Protein AF-A0A3D0ZF65-F1 (afdb_monomer_lite)

Structure (mmCIF, N/CA/C/O backbone):
data_AF-A0A3D0ZF65-F1
#
_entry.id   AF-A0A3D0ZF65-F1
#
loop_
_atom_site.group_PDB
_atom_site.id
_atom_site.type_symbol
_atom_site.label_atom_id
_atom_site.label_alt_id
_atom_site.label_comp_id
_atom_site.label_asym_id
_atom_site.label_entity_id
_atom_site.label_seq_id
_atom_site.pdbx_PDB_ins_code
_atom_site.Cartn_x
_atom_site.Cartn_y
_atom_site.Cartn_z
_atom_site.occupancy
_atom_site.B_iso_or_equiv
_atom_site.auth_seq_id
_atom_site.auth_comp_id
_atom_site.auth_asym_id
_atom_site.auth_atom_id
_atom_site.pdbx_PDB_model_num
ATOM 1 N N . MET A 1 1 ? 2.222 30.506 32.059 1.00 51.97 1 MET A N 1
ATOM 2 C CA . MET A 1 1 ? 1.288 29.934 31.064 1.00 51.97 1 MET A CA 1
ATOM 3 C C . MET A 1 1 ? 0.910 31.069 30.144 1.00 51.97 1 MET A C 1
ATOM 5 O O . MET A 1 1 ? 0.208 31.976 30.578 1.00 51.97 1 MET A O 1
ATOM 9 N N . ASP A 1 2 ? 1.464 31.064 28.936 1.00 55.41 2 ASP A N 1
ATOM 10 C CA . ASP A 1 2 ? 1.404 32.209 28.034 1.00 55.41 2 ASP A CA 1
ATOM 11 C C . ASP A 1 2 ? 0.049 32.269 27.327 1.00 55.41 2 ASP A C 1
ATOM 13 O O . ASP A 1 2 ? -0.356 31.372 26.587 1.00 55.41 2 ASP A O 1
ATOM 17 N N . THR A 1 3 ? -0.663 33.369 27.548 1.00 53.88 3 THR A N 1
ATOM 18 C CA . THR A 1 3 ? -1.956 33.694 26.926 1.00 53.88 3 THR A CA 1
ATOM 19 C C . THR A 1 3 ? -1.875 33.767 25.391 1.00 53.88 3 THR A C 1
ATOM 21 O O . THR A 1 3 ? -2.888 33.632 24.699 1.00 53.88 3 THR A O 1
ATOM 24 N N . GLY A 1 4 ? -0.664 33.891 24.838 1.00 56.81 4 GLY A N 1
ATOM 25 C CA . GLY A 1 4 ? -0.374 33.795 23.406 1.00 56.81 4 GLY A CA 1
ATOM 26 C C . GLY A 1 4 ? -0.599 32.398 22.814 1.00 56.81 4 GLY A C 1
ATOM 27 O O . GLY A 1 4 ? -1.130 32.285 21.715 1.00 56.81 4 GLY A O 1
ATOM 28 N N . GLU A 1 5 ? -0.296 31.320 23.544 1.00 54.38 5 GLU A N 1
ATOM 29 C CA . GLU A 1 5 ? -0.502 29.948 23.041 1.00 54.38 5 GLU A CA 1
ATOM 30 C C . GLU A 1 5 ? -1.975 29.516 23.127 1.00 54.38 5 GLU A C 1
ATOM 32 O O . GLU A 1 5 ? -2.500 28.810 22.259 1.00 54.38 5 GLU A O 1
ATOM 37 N N . LEU A 1 6 ? -2.687 30.014 24.142 1.00 50.75 6 LEU A N 1
ATOM 38 C CA . LEU A 1 6 ? -4.137 29.856 24.282 1.00 50.75 6 LEU A CA 1
ATOM 39 C C . LEU A 1 6 ? -4.900 30.643 23.208 1.00 50.75 6 LEU A C 1
ATOM 41 O O . LEU A 1 6 ? -5.843 30.125 22.618 1.00 50.75 6 LEU A O 1
ATOM 45 N N . SER A 1 7 ? -4.462 31.856 22.870 1.00 54.03 7 SER A N 1
ATOM 46 C CA . SER A 1 7 ? -5.063 32.617 21.766 1.00 54.03 7 SER A CA 1
ATOM 47 C C . SER A 1 7 ? -4.662 32.084 20.384 1.00 54.03 7 SER A C 1
ATOM 49 O O . SER A 1 7 ? -5.476 32.136 19.465 1.00 54.03 7 SER A O 1
ATOM 51 N N . ALA A 1 8 ? -3.479 31.484 20.217 1.00 54.62 8 ALA A N 1
ATOM 52 C CA . ALA A 1 8 ? -3.099 30.784 18.986 1.00 54.62 8 ALA A CA 1
ATOM 53 C C . ALA A 1 8 ? -3.904 29.488 18.782 1.00 54.62 8 ALA A C 1
ATOM 55 O O . ALA A 1 8 ? -4.352 29.206 17.672 1.00 54.62 8 ALA A O 1
ATOM 56 N N . SER A 1 9 ? -4.162 28.724 19.848 1.00 53.44 9 SER A N 1
ATOM 57 C CA . SER A 1 9 ? -4.997 27.516 19.773 1.00 53.44 9 SER A CA 1
ATOM 58 C C . SER A 1 9 ? -6.481 27.841 19.559 1.00 53.44 9 SER A C 1
ATOM 60 O O . SER A 1 9 ? -7.128 27.166 18.755 1.00 53.44 9 SER A O 1
ATOM 62 N N . LEU A 1 10 ? -6.994 28.921 20.164 1.00 52.19 10 LEU A N 1
ATOM 63 C CA . LEU A 1 10 ? -8.371 29.404 19.974 1.00 52.19 10 LEU A CA 1
ATOM 64 C C . LEU A 1 10 ? -8.583 30.169 18.651 1.00 52.19 10 LEU A C 1
ATOM 66 O O . LEU A 1 10 ? -9.647 30.045 18.046 1.00 52.19 10 LEU A O 1
ATOM 70 N N . SER A 1 11 ? -7.586 30.916 18.160 1.00 46.09 11 SER A N 1
ATOM 71 C CA . SER A 1 11 ? -7.639 31.589 16.847 1.00 46.09 11 SER A CA 1
ATOM 72 C C . SER A 1 11 ? -7.273 30.668 15.684 1.00 46.09 11 SER A C 1
ATOM 74 O O . SER A 1 11 ? -7.620 30.966 14.539 1.00 46.09 11 SER A O 1
ATOM 76 N N . SER A 1 12 ? -6.732 29.472 15.960 1.00 47.53 12 SER A N 1
ATOM 77 C CA . SER A 1 12 ? -6.731 28.343 15.021 1.00 47.53 12 SER A CA 1
ATOM 78 C C . SER A 1 12 ? -8.137 27.745 14.822 1.00 47.53 12 SER A C 1
ATOM 80 O O . SER A 1 12 ? -8.320 26.549 14.589 1.00 47.53 12 SER A O 1
ATOM 82 N N . GLY A 1 13 ? -9.157 28.605 14.741 1.00 43.41 13 GLY A N 1
ATOM 83 C CA . GLY A 1 13 ? -10.341 28.403 13.904 1.00 43.41 13 GLY A CA 1
ATOM 84 C C . GLY A 1 13 ? -9.956 28.302 12.422 1.00 43.41 13 GLY A C 1
ATOM 85 O O . GLY A 1 13 ? -10.559 28.934 11.558 1.00 43.41 13 GLY A O 1
ATOM 86 N N . GLY A 1 14 ? -8.908 27.526 12.129 1.00 45.12 14 GLY A N 1
ATOM 87 C CA . GLY A 1 14 ? -8.365 27.262 10.822 1.00 45.12 14 GLY A CA 1
ATOM 88 C C . GLY A 1 14 ? -9.496 26.769 9.955 1.00 45.12 14 GLY A C 1
ATOM 89 O O . GLY A 1 14 ? -10.190 25.825 10.334 1.00 45.12 14 GLY A O 1
ATOM 90 N N . LYS A 1 15 ? -9.690 27.476 8.836 1.00 49.69 15 LYS A N 1
ATOM 91 C CA . LYS A 1 15 ? -10.600 27.178 7.726 1.00 49.69 15 LYS A CA 1
ATOM 92 C C . LYS A 1 15 ? -11.009 25.705 7.758 1.00 49.69 15 LYS A C 1
ATOM 94 O O . LYS A 1 15 ? -10.306 24.853 7.215 1.00 49.69 15 LYS A O 1
ATOM 99 N N . ARG A 1 16 ? -12.115 25.396 8.450 1.00 51.78 16 ARG A N 1
ATOM 100 C CA . ARG A 1 16 ? -12.629 24.028 8.543 1.00 51.78 16 ARG A CA 1
ATOM 101 C C . ARG A 1 16 ? -13.031 23.656 7.130 1.00 51.78 16 ARG A C 1
ATOM 103 O O . ARG A 1 16 ? -14.071 24.102 6.650 1.00 51.78 16 ARG A O 1
ATOM 110 N N . SER A 1 17 ? -12.161 22.911 6.455 1.00 53.44 17 SER A N 1
ATOM 111 C CA . SER A 1 17 ? -12.409 22.386 5.122 1.00 53.44 17 SER A CA 1
ATOM 112 C C . SER A 1 17 ? -13.793 21.736 5.128 1.00 53.44 17 SER A C 1
ATOM 114 O O . SER A 1 17 ? -14.031 20.758 5.841 1.00 53.44 17 SER A O 1
ATOM 116 N N . ARG A 1 18 ? -14.737 22.326 4.382 1.00 62.44 18 ARG A N 1
ATOM 117 C CA . ARG A 1 18 ? -16.123 21.846 4.260 1.00 62.44 18 ARG A CA 1
ATOM 118 C C . ARG A 1 18 ? -16.226 20.671 3.285 1.00 62.44 18 ARG A C 1
ATOM 120 O O . ARG A 1 18 ? -17.295 20.427 2.737 1.00 62.44 18 ARG A O 1
ATOM 127 N N . VAL A 1 19 ? -15.131 19.944 3.063 1.00 67.81 19 VAL A N 1
ATOM 128 C CA . VAL A 1 19 ? -15.147 18.757 2.216 1.00 67.81 19 VAL A CA 1
ATOM 129 C C . VAL A 1 19 ? -16.023 17.705 2.893 1.00 67.81 19 VAL A C 1
ATOM 131 O O . VAL A 1 19 ? -15.756 17.243 4.012 1.00 67.81 19 VAL A O 1
ATOM 134 N N . ARG A 1 20 ? -17.126 17.395 2.214 1.00 71.06 20 ARG A N 1
ATOM 135 C CA . ARG A 1 20 ? -18.039 16.298 2.516 1.00 71.06 20 ARG A CA 1
ATOM 136 C C . ARG A 1 20 ? -17.899 15.307 1.377 1.00 71.06 20 ARG A C 1
ATOM 138 O O . ARG A 1 20 ? -18.031 15.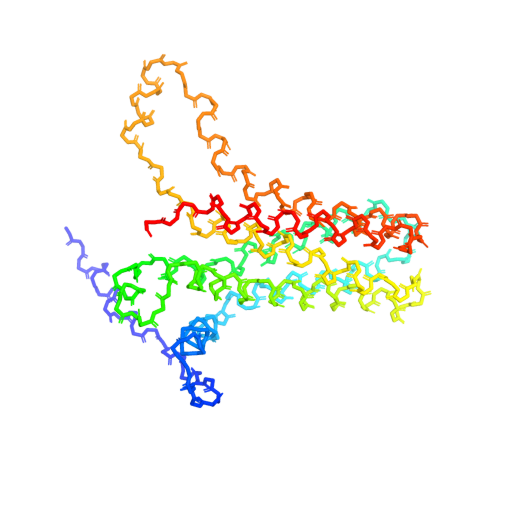690 0.219 1.00 71.06 20 ARG A O 1
ATOM 145 N N . LEU A 1 21 ? -17.597 14.061 1.715 1.00 74.31 21 LEU A N 1
ATOM 146 C CA . LEU A 1 21 ? -17.659 12.995 0.731 1.00 74.31 21 LEU A CA 1
ATOM 147 C C . LEU A 1 21 ? -19.134 12.711 0.406 1.00 74.31 21 LEU A C 1
ATOM 149 O O . LEU A 1 21 ? -19.974 12.787 1.310 1.00 74.31 21 LEU A O 1
ATOM 153 N N . PRO A 1 22 ? -19.467 12.467 -0.870 1.00 76.38 22 PRO A N 1
ATOM 154 C CA . PRO A 1 22 ? -20.814 12.091 -1.264 1.00 76.38 22 PRO A CA 1
ATOM 155 C C . PRO A 1 22 ? -21.127 10.659 -0.810 1.00 76.38 22 PRO A C 1
ATOM 157 O O . PRO A 1 22 ? -20.286 9.768 -0.912 1.00 76.38 22 PRO A O 1
ATOM 160 N N . GLY A 1 23 ? -22.366 10.438 -0.366 1.00 74.62 23 GLY A N 1
ATOM 161 C CA . GLY A 1 23 ? -22.887 9.120 0.003 1.00 74.62 23 GLY A CA 1
ATOM 162 C C . GLY A 1 23 ? -23.310 9.014 1.468 1.00 74.62 23 GLY A C 1
ATOM 163 O O . GLY A 1 23 ? -22.717 9.615 2.361 1.00 74.62 23 GLY A O 1
ATOM 164 N N . THR A 1 24 ? -24.365 8.236 1.716 1.00 77.31 24 THR A N 1
ATOM 165 C CA . THR A 1 24 ? -24.784 7.842 3.063 1.00 77.31 24 THR A CA 1
ATOM 166 C C . THR A 1 24 ? -24.379 6.386 3.300 1.00 77.31 24 THR A C 1
ATOM 168 O O . THR A 1 24 ? -24.832 5.491 2.580 1.00 77.31 24 THR A O 1
ATOM 171 N N . PRO A 1 25 ? -23.494 6.110 4.271 1.00 81.69 25 PRO A N 1
ATOM 172 C CA . PRO A 1 25 ? -23.084 4.745 4.556 1.00 81.69 25 PRO A CA 1
ATOM 173 C C . PRO A 1 25 ? -24.277 3.936 5.078 1.00 81.69 25 PRO A C 1
ATOM 175 O O . PRO A 1 25 ? -24.981 4.367 5.986 1.00 81.69 25 PRO A O 1
ATOM 178 N N . ARG A 1 26 ? -24.499 2.750 4.498 1.00 84.06 26 ARG A N 1
ATOM 179 C CA . ARG A 1 26 ? -25.588 1.830 4.883 1.00 84.06 26 ARG A CA 1
ATOM 180 C C . ARG A 1 26 ? -25.170 0.786 5.919 1.00 84.06 26 ARG A C 1
ATOM 182 O O . ARG A 1 26 ? -26.017 0.109 6.485 1.00 84.06 26 ARG A O 1
ATOM 189 N N . THR A 1 27 ? -23.868 0.642 6.156 1.00 87.12 27 THR A N 1
ATOM 190 C CA . THR A 1 27 ? -23.288 -0.327 7.092 1.00 87.12 27 THR A CA 1
ATOM 191 C C . THR A 1 27 ? -22.353 0.378 8.066 1.00 87.12 27 THR A C 1
ATOM 193 O O . THR A 1 27 ? -21.756 1.403 7.730 1.00 87.12 27 THR A O 1
ATOM 196 N N . ALA A 1 28 ? -22.180 -0.186 9.263 1.00 84.50 28 ALA A N 1
ATOM 197 C CA . ALA A 1 28 ? -21.270 0.365 10.268 1.00 84.50 28 ALA A CA 1
ATOM 198 C C . ALA A 1 28 ? -19.810 0.402 9.762 1.00 84.50 28 ALA A C 1
ATOM 200 O O . ALA A 1 28 ? -19.109 1.392 9.958 1.00 84.50 28 ALA A O 1
ATOM 201 N N . ALA A 1 29 ? -19.378 -0.625 9.017 1.00 84.06 29 ALA A N 1
ATOM 202 C CA . ALA A 1 29 ? -18.063 -0.661 8.371 1.00 84.06 29 ALA A CA 1
ATOM 203 C C . ALA A 1 29 ? -17.910 0.430 7.296 1.00 84.06 29 ALA A C 1
ATOM 205 O O . ALA A 1 29 ? -16.878 1.095 7.225 1.00 84.06 29 ALA A O 1
ATOM 206 N N . GLY A 1 30 ? -18.953 0.657 6.490 1.00 84.31 30 GLY A N 1
ATOM 207 C CA . GLY A 1 30 ? -18.973 1.736 5.505 1.00 84.31 30 GLY A CA 1
ATOM 208 C C . GLY A 1 30 ? -18.944 3.119 6.154 1.00 84.31 30 GLY A C 1
ATOM 209 O O . GLY A 1 30 ? -18.290 4.019 5.636 1.00 84.31 30 GLY A O 1
ATOM 210 N N . ALA A 1 31 ? -19.602 3.290 7.303 1.00 84.69 31 ALA A N 1
ATOM 211 C CA . ALA A 1 31 ? -19.592 4.547 8.048 1.00 84.69 31 ALA A CA 1
ATOM 212 C C . ALA A 1 31 ? -18.208 4.857 8.617 1.00 84.69 31 ALA A C 1
ATOM 214 O O . ALA A 1 31 ? -17.744 5.991 8.503 1.00 84.69 31 ALA A O 1
ATOM 215 N N . LEU A 1 32 ? -17.534 3.837 9.149 1.00 83.88 32 LEU A N 1
ATOM 216 C CA . LEU A 1 32 ? -16.161 3.941 9.622 1.00 83.88 32 LEU A CA 1
ATOM 217 C C . LEU A 1 32 ? -15.213 4.319 8.476 1.00 83.88 32 LEU A C 1
ATOM 219 O O . LEU A 1 32 ? -14.536 5.338 8.566 1.00 83.88 32 LEU A O 1
ATOM 223 N N . PHE A 1 33 ? -15.250 3.589 7.357 1.00 85.44 33 PHE A N 1
ATOM 224 C CA . PHE A 1 33 ? -14.443 3.903 6.172 1.00 85.44 33 PHE A CA 1
ATOM 225 C C . PHE A 1 33 ? -14.704 5.321 5.641 1.00 85.44 33 PHE A C 1
ATOM 227 O O . PHE A 1 33 ? -13.775 6.072 5.342 1.00 85.44 33 PHE A O 1
ATOM 234 N N . HIS A 1 34 ? -15.975 5.718 5.552 1.00 85.62 34 HIS A N 1
ATOM 235 C CA . HIS A 1 34 ? -16.359 7.050 5.098 1.00 85.62 34 HIS A CA 1
ATOM 236 C C . HIS A 1 34 ? -15.847 8.135 6.055 1.00 85.62 34 HIS A C 1
ATOM 238 O O . HIS A 1 34 ? -15.348 9.167 5.607 1.00 85.62 34 HIS A O 1
ATOM 244 N N . ALA A 1 35 ? -15.907 7.902 7.369 1.00 83.06 35 ALA A N 1
ATOM 245 C CA . ALA A 1 35 ? -15.336 8.808 8.357 1.00 83.06 35 ALA A CA 1
ATOM 246 C C . ALA A 1 35 ? -13.821 8.967 8.153 1.00 83.06 35 ALA A C 1
ATOM 248 O O . ALA A 1 35 ? -13.344 10.100 8.049 1.00 83.06 35 ALA A O 1
ATOM 249 N N . GLU A 1 36 ? -13.075 7.874 7.979 1.00 84.00 36 GLU A N 1
ATOM 250 C CA . GLU A 1 36 ? -11.633 7.939 7.709 1.00 84.00 36 GLU A CA 1
ATOM 251 C C . GLU A 1 36 ? -11.311 8.710 6.427 1.00 84.00 36 GLU A C 1
ATOM 253 O O . GLU A 1 36 ? -10.456 9.603 6.417 1.00 84.00 36 GLU A O 1
ATOM 258 N N . ALA A 1 37 ? -12.044 8.415 5.355 1.00 84.50 37 ALA A N 1
ATOM 259 C CA . ALA A 1 37 ? -11.880 9.079 4.075 1.00 84.50 37 ALA A CA 1
ATOM 260 C C . ALA A 1 37 ? -12.191 10.583 4.185 1.00 84.50 37 ALA A C 1
ATOM 262 O O . ALA A 1 37 ? -11.465 11.404 3.621 1.00 84.50 37 ALA A O 1
ATOM 263 N N . THR A 1 38 ? -13.208 10.981 4.964 1.00 84.19 38 THR A N 1
ATOM 264 C CA . THR A 1 38 ? -13.489 12.408 5.202 1.00 84.19 38 THR A CA 1
ATOM 265 C C . THR A 1 38 ? -12.391 13.099 6.008 1.00 84.19 38 THR A C 1
ATOM 267 O O . THR A 1 38 ? -12.076 14.255 5.723 1.00 84.19 38 THR A O 1
ATOM 270 N N . VAL A 1 39 ? -11.779 12.419 6.984 1.00 83.19 39 VAL A N 1
ATOM 271 C CA . VAL A 1 39 ? -10.651 12.968 7.757 1.00 83.19 39 VAL A CA 1
ATOM 272 C C . VAL A 1 39 ? -9.449 13.196 6.844 1.00 83.19 39 VAL A C 1
ATOM 274 O O . VAL A 1 39 ? -8.858 14.276 6.880 1.00 83.19 39 VAL A O 1
ATOM 277 N N . LEU A 1 40 ? -9.130 12.231 5.977 1.00 81.69 40 LEU A N 1
ATOM 278 C CA . LEU A 1 40 ? -8.077 12.372 4.968 1.00 81.69 40 LEU A CA 1
ATOM 279 C C . LEU A 1 40 ? -8.374 13.537 4.006 1.00 81.69 40 LEU A C 1
ATOM 281 O O . LEU A 1 40 ? -7.519 14.399 3.798 1.00 81.69 40 LEU A O 1
ATOM 285 N N . ALA A 1 41 ? -9.600 13.614 3.482 1.00 82.75 41 ALA A N 1
ATOM 286 C CA . ALA A 1 41 ? -10.029 14.654 2.545 1.00 82.75 41 ALA A CA 1
ATOM 287 C C . ALA A 1 41 ? -9.982 16.073 3.145 1.00 82.75 41 ALA A C 1
ATOM 289 O O . ALA A 1 41 ? -9.800 17.063 2.435 1.00 82.75 41 ALA A O 1
ATOM 290 N N . ARG A 1 42 ? -10.098 16.192 4.472 1.00 83.31 42 ARG A N 1
ATOM 291 C CA . ARG A 1 42 ? -9.982 17.465 5.197 1.00 83.31 42 ARG A CA 1
ATOM 292 C C . ARG A 1 42 ? -8.542 17.908 5.454 1.00 83.31 42 ARG A C 1
ATOM 294 O O . ARG A 1 42 ? -8.352 18.999 5.989 1.00 83.31 42 ARG A O 1
ATOM 301 N N . GLN A 1 43 ? -7.539 17.124 5.053 1.00 81.00 43 GLN A N 1
ATOM 302 C CA . GLN A 1 43 ? -6.117 17.442 5.222 1.00 81.00 43 GLN A CA 1
ATOM 303 C C . GLN A 1 43 ? -5.419 17.698 3.874 1.00 81.00 43 GLN A C 1
ATOM 305 O O . GLN A 1 43 ? -4.527 16.939 3.477 1.00 81.00 43 GLN A O 1
ATOM 310 N N . PRO A 1 44 ? -5.759 18.800 3.175 1.00 78.31 44 PRO A N 1
ATOM 311 C CA . PRO A 1 44 ? -5.258 19.075 1.829 1.00 78.31 44 PRO A CA 1
ATOM 312 C C . PRO A 1 44 ? -3.733 19.206 1.786 1.00 78.31 44 PRO A C 1
ATOM 314 O O . PRO A 1 44 ? -3.115 18.749 0.837 1.00 78.31 44 PRO A O 1
ATOM 317 N N . ALA A 1 45 ? -3.097 19.735 2.837 1.00 80.06 45 ALA A N 1
ATOM 318 C CA . ALA A 1 45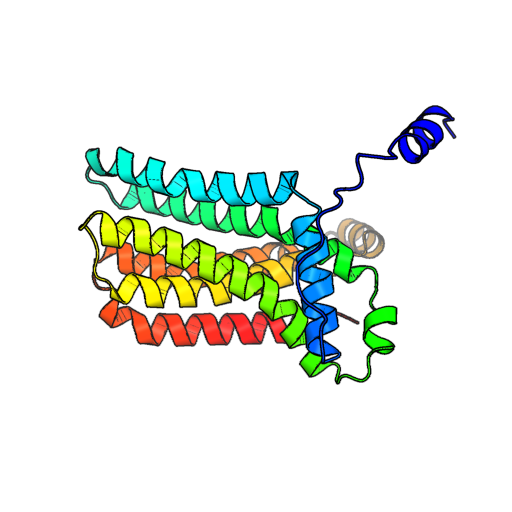 ? -1.638 19.843 2.903 1.00 80.06 45 ALA A CA 1
ATOM 319 C C . ALA A 1 45 ? -0.926 18.476 2.891 1.00 80.06 45 ALA A C 1
ATOM 321 O O . ALA A 1 45 ? 0.192 18.361 2.389 1.00 80.06 45 ALA A O 1
ATOM 322 N N . ARG A 1 46 ? -1.554 17.423 3.433 1.00 79.00 46 ARG A N 1
ATOM 323 C CA . ARG A 1 46 ? -0.982 16.068 3.420 1.00 79.00 46 ARG A CA 1
ATOM 324 C C . ARG A 1 46 ? -1.258 15.346 2.114 1.00 79.00 46 ARG A C 1
ATOM 326 O O . ARG A 1 46 ? -0.353 14.697 1.604 1.00 79.00 46 ARG A O 1
ATOM 333 N N . LEU A 1 47 ? -2.457 15.517 1.557 1.00 80.31 47 LEU A N 1
ATOM 334 C CA . LEU A 1 47 ? -2.774 15.055 0.205 1.00 80.31 47 LEU A CA 1
ATOM 335 C C . LEU A 1 47 ? -1.855 15.707 -0.830 1.00 80.31 47 LEU A C 1
ATOM 337 O O . LEU A 1 47 ? -1.365 15.027 -1.722 1.00 80.31 47 LEU A O 1
ATOM 341 N N . TRP A 1 48 ? -1.534 16.988 -0.648 1.00 84.12 48 TRP A N 1
ATOM 342 C CA . TRP A 1 48 ? -0.548 17.690 -1.460 1.00 84.12 48 TRP A CA 1
ATOM 343 C C . TRP A 1 48 ? 0.839 17.055 -1.350 1.00 84.12 48 TRP A C 1
ATOM 345 O O . TRP A 1 48 ? 1.454 16.777 -2.367 1.00 84.12 48 TRP A O 1
ATOM 355 N N . ARG A 1 49 ? 1.327 16.749 -0.139 1.00 84.44 49 ARG A N 1
ATOM 356 C CA . ARG A 1 49 ? 2.618 16.050 0.049 1.00 84.44 49 ARG A CA 1
ATOM 357 C C . ARG A 1 49 ? 2.626 14.638 -0.545 1.00 84.44 49 ARG A C 1
ATOM 359 O O . ARG A 1 49 ? 3.632 14.229 -1.112 1.00 84.44 49 ARG A O 1
ATOM 366 N N . TRP A 1 50 ? 1.516 13.915 -0.438 1.00 84.38 50 TRP A N 1
ATOM 367 C CA . TRP A 1 50 ? 1.336 12.609 -1.076 1.00 84.38 50 TRP A CA 1
ATOM 368 C C . TRP A 1 50 ? 1.365 12.720 -2.612 1.00 84.38 50 TRP A C 1
ATOM 370 O O . TRP A 1 50 ? 2.060 11.953 -3.276 1.00 84.38 50 TRP A O 1
ATOM 380 N N . GLY A 1 51 ? 0.696 13.733 -3.170 1.00 82.69 51 GLY A N 1
ATOM 381 C CA . GLY A 1 51 ? 0.726 14.050 -4.599 1.00 82.69 51 GLY A CA 1
ATOM 382 C C . GLY A 1 51 ? 2.087 14.561 -5.084 1.00 82.69 51 GLY A C 1
ATOM 383 O O . GLY A 1 51 ? 2.516 14.206 -6.173 1.00 82.69 51 GLY A O 1
ATOM 384 N N . LEU A 1 52 ? 2.820 15.321 -4.267 1.00 84.62 52 LEU A N 1
ATOM 385 C CA . LEU A 1 52 ? 4.193 15.745 -4.566 1.00 84.62 52 LEU A CA 1
ATOM 386 C C . LEU A 1 52 ? 5.127 14.546 -4.734 1.00 84.62 52 LEU A C 1
ATOM 388 O O . LEU A 1 52 ? 5.958 14.542 -5.635 1.00 84.62 52 LEU A O 1
ATOM 392 N N . GLY A 1 53 ? 4.972 13.513 -3.903 1.00 79.88 53 GLY A N 1
ATOM 393 C CA . GLY A 1 53 ? 5.707 12.270 -4.106 1.00 79.88 53 GLY A CA 1
ATOM 394 C C . GLY A 1 53 ? 5.338 11.598 -5.431 1.00 79.88 53 GLY A C 1
ATOM 395 O O . GLY A 1 53 ? 6.219 11.088 -6.113 1.00 79.88 53 GLY A O 1
ATOM 396 N N . PHE A 1 54 ? 4.070 11.662 -5.851 1.00 83.00 54 PHE A N 1
ATOM 397 C CA . PHE A 1 54 ? 3.657 11.184 -7.177 1.00 83.00 54 PHE A CA 1
ATOM 398 C C . PHE A 1 54 ? 4.278 12.005 -8.316 1.00 83.00 54 PHE A C 1
ATOM 400 O O . PHE A 1 54 ? 4.681 11.443 -9.328 1.00 83.00 54 PHE A O 1
ATOM 407 N N . ALA A 1 55 ? 4.431 13.320 -8.144 1.00 82.25 55 ALA A N 1
ATOM 408 C CA . ALA A 1 55 ? 5.067 14.189 -9.134 1.00 82.25 55 ALA A CA 1
ATOM 409 C C . ALA A 1 55 ? 6.551 13.848 -9.387 1.00 82.25 55 ALA A C 1
ATOM 411 O O . ALA A 1 55 ? 7.092 14.216 -10.428 1.00 82.25 55 ALA A O 1
ATOM 412 N N . ALA A 1 56 ? 7.203 13.091 -8.497 1.00 80.19 56 ALA A N 1
ATOM 413 C CA . ALA A 1 56 ? 8.538 12.553 -8.754 1.00 80.19 56 ALA A CA 1
ATOM 414 C C . ALA A 1 56 ? 8.547 11.472 -9.854 1.00 80.19 56 ALA A C 1
ATOM 416 O O . ALA A 1 56 ? 9.563 11.300 -10.521 1.00 80.19 56 ALA A O 1
ATOM 417 N N . VAL A 1 57 ? 7.426 10.779 -10.092 1.00 79.44 57 VAL A N 1
ATOM 418 C CA . VAL A 1 57 ? 7.303 9.729 -11.119 1.00 79.44 57 VAL A CA 1
ATOM 419 C C . VAL A 1 57 ? 7.563 10.275 -12.535 1.00 79.44 57 VAL A C 1
ATOM 421 O O . VAL A 1 57 ? 8.468 9.770 -13.201 1.00 79.44 57 VAL A O 1
ATOM 424 N N . PRO A 1 58 ? 6.882 11.333 -13.020 1.00 72.94 58 PRO A N 1
ATOM 425 C CA . PRO A 1 58 ? 7.189 11.888 -14.336 1.00 72.94 58 PRO A CA 1
ATOM 426 C C . PRO A 1 58 ? 8.589 12.507 -14.410 1.00 72.94 58 PRO A C 1
ATOM 428 O O . PRO A 1 58 ? 9.220 12.424 -15.458 1.00 72.94 58 PRO A O 1
ATOM 431 N N . LEU A 1 59 ? 9.120 13.053 -13.307 1.00 72.31 59 LEU A N 1
ATOM 432 C CA . LEU A 1 59 ? 10.510 13.524 -13.259 1.00 72.31 59 LEU A CA 1
ATOM 433 C C . LEU A 1 59 ? 11.499 12.374 -13.491 1.00 72.31 59 LEU A C 1
ATOM 435 O O . LEU A 1 59 ? 12.461 12.549 -14.230 1.00 72.31 59 LEU A O 1
ATOM 439 N N . THR A 1 60 ? 11.239 11.180 -12.947 1.00 68.25 60 THR A N 1
ATOM 440 C CA . THR A 1 60 ? 12.048 9.991 -13.270 1.00 68.25 60 THR A CA 1
ATOM 441 C C . THR A 1 60 ? 11.894 9.546 -14.728 1.00 68.25 60 THR A C 1
ATOM 443 O O . THR A 1 60 ? 12.868 9.096 -15.322 1.00 68.25 60 THR A O 1
ATOM 446 N N . GLY A 1 61 ? 10.720 9.741 -15.338 1.00 62.62 61 GLY A N 1
ATOM 447 C CA . GLY A 1 61 ? 10.505 9.525 -16.775 1.00 62.62 61 GLY A CA 1
ATOM 448 C C . GLY A 1 61 ? 11.285 10.498 -17.662 1.00 62.62 61 GLY A C 1
ATOM 449 O O . GLY A 1 61 ? 11.891 10.080 -18.637 1.00 62.62 61 GLY A O 1
ATOM 450 N N . LEU A 1 62 ? 11.362 11.779 -17.292 1.00 63.09 62 LEU A N 1
ATOM 451 C CA . LEU A 1 62 ? 12.196 12.771 -17.991 1.00 63.09 62 LEU A CA 1
ATOM 452 C C . LEU A 1 62 ? 13.696 12.456 -17.877 1.00 63.09 62 LEU A C 1
ATOM 454 O O . LEU A 1 62 ? 14.483 12.822 -18.746 1.00 63.09 62 LEU A O 1
ATOM 458 N N . ILE A 1 63 ? 14.099 11.754 -16.816 1.00 58.25 63 ILE A N 1
ATOM 459 C CA . ILE A 1 63 ? 15.474 11.288 -16.614 1.00 58.25 63 ILE A CA 1
ATOM 460 C C . ILE A 1 63 ? 15.720 9.935 -17.317 1.00 58.25 63 ILE A C 1
ATOM 462 O O . ILE A 1 63 ? 16.871 9.543 -17.449 1.00 58.25 63 ILE A O 1
ATOM 466 N N . GLN A 1 64 ? 14.712 9.239 -17.871 1.00 54.56 64 GLN A N 1
ATOM 467 C CA . GLN A 1 64 ? 14.967 8.078 -18.751 1.00 54.56 64 GLN A CA 1
ATOM 468 C C . GLN A 1 64 ? 15.799 8.438 -19.988 1.00 54.56 64 GLN A C 1
ATOM 470 O O . GLN A 1 64 ? 16.425 7.559 -20.565 1.00 54.56 64 GLN A O 1
ATOM 475 N N . THR A 1 65 ? 15.921 9.725 -20.320 1.00 53.16 65 THR A N 1
ATOM 476 C CA . THR A 1 65 ? 16.928 10.235 -21.261 1.00 53.16 65 THR A CA 1
ATOM 477 C C . THR A 1 65 ? 18.381 9.892 -20.862 1.00 53.16 65 THR A C 1
ATOM 479 O O . THR A 1 65 ? 19.281 10.043 -21.676 1.00 53.16 65 THR A O 1
ATOM 482 N N . PHE A 1 66 ? 18.629 9.438 -19.625 1.00 49.72 66 PHE A N 1
ATOM 483 C CA . PHE A 1 66 ? 19.946 9.074 -19.082 1.00 49.72 66 PHE A CA 1
ATOM 484 C C . PHE A 1 66 ? 20.215 7.553 -19.005 1.00 49.72 66 PHE A C 1
ATOM 486 O O . PHE A 1 66 ? 21.173 7.156 -18.343 1.00 49.72 66 PHE A O 1
ATOM 493 N N . ASP A 1 67 ? 19.401 6.697 -19.639 1.00 57.44 67 ASP A N 1
ATOM 494 C CA . ASP A 1 67 ? 19.637 5.246 -19.854 1.00 57.44 67 ASP A CA 1
ATOM 495 C C . ASP A 1 67 ? 19.908 4.352 -18.617 1.00 57.44 67 ASP A C 1
ATOM 497 O O . ASP A 1 67 ? 20.094 3.142 -18.753 1.00 57.44 67 ASP A O 1
ATOM 501 N N . SER A 1 68 ? 19.900 4.881 -17.386 1.00 62.72 68 SER A N 1
ATOM 502 C CA . SER A 1 68 ? 20.270 4.110 -16.191 1.00 62.72 68 SER A CA 1
ATOM 503 C C . SER A 1 68 ? 19.090 3.863 -15.237 1.00 62.72 68 SER A C 1
ATOM 505 O O . SER A 1 68 ? 18.774 4.717 -14.398 1.00 62.72 68 SER A O 1
ATOM 507 N N . PRO A 1 69 ? 18.463 2.667 -15.263 1.00 65.06 69 PRO A N 1
ATOM 508 C CA . PRO A 1 69 ? 17.403 2.297 -14.317 1.00 65.06 69 PRO A CA 1
ATOM 509 C C . PRO A 1 69 ? 17.890 2.272 -12.857 1.00 65.06 69 PRO A C 1
ATOM 511 O O . PRO A 1 69 ? 17.092 2.423 -11.933 1.00 65.06 69 PRO A O 1
ATOM 514 N N . VAL A 1 70 ? 19.204 2.154 -12.638 1.00 70.12 70 VAL A N 1
ATOM 515 C CA . VAL A 1 70 ? 19.842 2.106 -11.313 1.00 70.12 70 VAL A CA 1
ATOM 516 C C . VAL A 1 70 ? 19.679 3.417 -10.538 1.00 70.12 70 VAL A C 1
ATOM 518 O O . VAL A 1 70 ? 19.590 3.389 -9.314 1.00 70.12 70 VAL A O 1
ATOM 521 N N . ILE A 1 71 ? 19.597 4.562 -11.222 1.00 70.06 71 ILE A N 1
ATOM 522 C CA . ILE A 1 71 ? 19.448 5.881 -10.579 1.00 70.06 71 ILE A CA 1
ATOM 523 C C . ILE A 1 71 ? 17.968 6.222 -10.352 1.00 70.06 71 ILE A C 1
ATOM 525 O O . ILE A 1 71 ? 17.607 6.828 -9.342 1.00 70.06 71 ILE A O 1
ATOM 529 N N . LEU A 1 72 ? 17.094 5.796 -11.265 1.00 71.31 72 LEU A N 1
ATOM 530 C CA . LEU A 1 72 ? 15.657 6.087 -11.218 1.00 71.31 72 LEU A CA 1
ATOM 531 C C . LEU A 1 72 ? 14.944 5.313 -10.108 1.00 71.31 72 LEU A C 1
ATOM 533 O O . LEU A 1 72 ? 14.040 5.828 -9.445 1.00 71.31 72 LEU A O 1
ATOM 537 N N . LEU A 1 73 ? 15.377 4.076 -9.885 1.00 78.69 73 LEU A N 1
ATOM 538 C CA . LEU A 1 73 ? 14.742 3.150 -8.964 1.00 78.69 73 LEU A CA 1
ATOM 539 C C . LEU A 1 73 ? 14.818 3.623 -7.496 1.00 78.69 73 LEU A C 1
ATOM 541 O O . LEU A 1 73 ? 13.766 3.713 -6.866 1.00 78.69 73 LEU A O 1
ATOM 545 N N . PRO A 1 74 ? 15.974 4.042 -6.939 1.00 80.75 74 PRO A N 1
ATOM 546 C CA . PRO A 1 74 ? 16.043 4.609 -5.591 1.00 80.75 74 PRO A CA 1
ATOM 547 C C . PRO A 1 74 ? 15.165 5.848 -5.398 1.00 80.75 74 PRO A C 1
ATOM 549 O O . PRO A 1 74 ? 14.553 5.995 -4.341 1.00 80.75 74 PRO A O 1
ATOM 552 N N . VAL A 1 75 ? 15.069 6.721 -6.408 1.00 81.38 75 VAL A N 1
ATOM 553 C CA . VAL A 1 75 ? 14.235 7.934 -6.350 1.00 81.38 75 VAL A CA 1
ATOM 554 C C . VAL A 1 75 ? 12.756 7.561 -6.280 1.00 81.38 75 VAL A C 1
ATOM 556 O O . VAL A 1 75 ? 12.037 8.075 -5.422 1.00 81.38 75 VAL A O 1
ATOM 559 N N . LEU A 1 76 ? 12.311 6.616 -7.113 1.00 80.50 76 LEU A N 1
ATOM 560 C CA . LEU A 1 76 ? 10.939 6.110 -7.092 1.00 80.50 76 LEU A CA 1
ATOM 561 C C . LEU A 1 76 ? 10.605 5.433 -5.753 1.00 80.50 76 LEU A C 1
ATOM 563 O O . LEU A 1 76 ? 9.547 5.678 -5.170 1.00 80.50 76 LEU A O 1
ATOM 567 N N . LEU A 1 77 ? 11.526 4.617 -5.234 1.00 83.88 77 LEU A N 1
ATOM 568 C CA . LEU A 1 77 ? 11.382 3.949 -3.940 1.00 83.88 77 LEU A CA 1
ATOM 569 C C . LEU A 1 77 ? 11.300 4.966 -2.792 1.00 83.88 77 LEU A C 1
ATOM 571 O O . LEU A 1 77 ? 10.429 4.861 -1.924 1.00 83.88 77 LEU A O 1
ATOM 575 N N . ALA A 1 78 ? 12.160 5.986 -2.806 1.00 85.38 78 ALA A N 1
ATOM 576 C CA . ALA A 1 78 ? 12.133 7.072 -1.834 1.00 85.38 78 ALA A CA 1
ATOM 577 C C . ALA A 1 78 ? 10.821 7.869 -1.919 1.00 85.38 78 ALA A C 1
ATOM 579 O O . ALA A 1 78 ? 10.214 8.153 -0.884 1.00 85.38 78 ALA A O 1
ATOM 580 N N . ALA A 1 79 ? 10.336 8.158 -3.129 1.00 86.06 79 ALA A N 1
ATOM 581 C CA . ALA A 1 79 ? 9.064 8.837 -3.360 1.00 86.06 79 ALA A CA 1
ATOM 582 C C . ALA A 1 79 ? 7.864 8.018 -2.855 1.00 86.06 79 ALA A C 1
ATOM 584 O O . ALA A 1 79 ? 6.959 8.577 -2.228 1.00 86.06 79 ALA A O 1
ATOM 585 N N . ALA A 1 80 ? 7.874 6.696 -3.042 1.00 84.56 80 ALA A N 1
ATOM 586 C CA . ALA A 1 80 ? 6.844 5.798 -2.521 1.00 84.56 80 ALA A CA 1
ATOM 587 C C . ALA A 1 80 ? 6.834 5.782 -0.983 1.00 84.56 80 ALA A C 1
ATOM 589 O O . ALA A 1 80 ? 5.778 5.896 -0.349 1.00 84.56 80 ALA A O 1
ATOM 590 N N . ILE A 1 81 ? 8.015 5.707 -0.360 1.00 85.25 81 ILE A N 1
ATOM 591 C CA . ILE A 1 81 ? 8.159 5.743 1.101 1.00 85.25 81 ILE A CA 1
ATOM 592 C C . ILE A 1 81 ? 7.732 7.105 1.661 1.00 85.25 81 ILE A C 1
ATOM 594 O O . ILE A 1 81 ? 7.027 7.135 2.673 1.00 85.25 81 ILE A O 1
ATOM 598 N N . PHE A 1 82 ? 8.120 8.205 1.011 1.00 87.00 82 PHE A N 1
ATOM 599 C CA . PHE A 1 82 ? 7.740 9.572 1.375 1.00 87.00 82 PHE A CA 1
ATOM 600 C C . PHE A 1 82 ? 6.229 9.802 1.248 1.00 87.00 82 PHE A C 1
ATOM 602 O O . PHE A 1 82 ? 5.598 10.357 2.146 1.00 87.00 82 PHE A O 1
ATOM 609 N N . SER A 1 83 ? 5.615 9.318 0.171 1.00 84.06 83 SER A N 1
ATOM 610 C CA . SER A 1 83 ? 4.162 9.408 -0.018 1.00 84.06 83 SER A CA 1
ATOM 611 C C . SER A 1 83 ? 3.425 8.620 1.065 1.00 84.06 83 SER A C 1
ATOM 613 O O . SER A 1 83 ? 2.480 9.124 1.675 1.00 84.06 83 SER A O 1
ATOM 615 N N . SER A 1 84 ? 3.920 7.422 1.386 1.00 84.62 84 SER A N 1
ATOM 616 C CA . SER A 1 84 ? 3.404 6.589 2.476 1.00 84.62 84 SER A CA 1
ATOM 617 C C . SER A 1 84 ? 3.533 7.266 3.852 1.00 84.62 84 SER A C 1
ATOM 619 O O . SER A 1 84 ? 2.592 7.225 4.648 1.00 84.62 84 SER A O 1
ATOM 621 N N . THR A 1 85 ? 4.651 7.941 4.162 1.00 83.00 85 THR A N 1
ATOM 622 C CA . THR A 1 85 ? 4.783 8.689 5.431 1.00 83.00 85 THR A CA 1
ATOM 623 C C . THR A 1 85 ? 3.876 9.915 5.477 1.00 83.00 85 THR A C 1
ATOM 625 O O . THR A 1 85 ? 3.256 10.172 6.513 1.00 83.00 85 THR A O 1
ATOM 628 N N . ALA A 1 86 ? 3.763 10.661 4.376 1.00 80.44 86 ALA A N 1
ATOM 629 C CA . ALA A 1 86 ? 2.912 11.844 4.291 1.00 80.44 86 ALA A CA 1
ATOM 630 C C . ALA A 1 86 ? 1.435 11.499 4.541 1.00 80.44 86 ALA A C 1
ATOM 632 O O . ALA A 1 86 ? 0.753 12.202 5.300 1.00 80.44 86 ALA A O 1
ATOM 633 N N . ALA A 1 87 ? 0.978 10.384 3.966 1.00 78.00 87 ALA A N 1
ATOM 634 C CA . ALA A 1 87 ? -0.387 9.892 4.088 1.00 78.00 87 ALA A CA 1
ATOM 635 C C . ALA A 1 87 ? -0.693 9.192 5.424 1.00 78.00 87 ALA A C 1
ATOM 637 O O . ALA A 1 87 ? -1.862 9.024 5.752 1.00 78.00 87 ALA A O 1
ATOM 638 N N . ALA A 1 88 ? 0.308 8.839 6.240 1.00 75.50 88 ALA A N 1
ATOM 639 C CA . ALA A 1 88 ? 0.091 8.180 7.535 1.00 75.50 88 ALA A CA 1
ATOM 640 C C . ALA A 1 88 ? -0.543 9.096 8.607 1.00 75.50 88 ALA A C 1
ATOM 642 O O . ALA A 1 88 ? -1.135 8.615 9.567 1.00 75.50 88 ALA A O 1
ATOM 643 N N . GLY A 1 89 ? -0.420 10.421 8.477 1.00 68.50 89 GLY A N 1
ATOM 644 C CA . GLY A 1 89 ? -0.867 11.399 9.485 1.00 68.50 89 GLY A CA 1
ATOM 645 C C . GLY A 1 89 ? -2.360 11.379 9.868 1.00 68.50 89 GLY A C 1
ATOM 646 O O . GLY A 1 89 ? -2.668 11.433 11.052 1.00 68.50 89 GLY A O 1
ATOM 647 N N . PRO A 1 90 ? -3.302 11.302 8.917 1.00 66.75 90 PRO A N 1
ATOM 648 C CA . PRO A 1 90 ? -4.733 11.150 9.188 1.00 66.75 90 PRO A CA 1
ATOM 649 C C . PRO A 1 90 ? -5.062 9.888 9.995 1.00 66.75 90 PRO A C 1
ATOM 651 O O . PRO A 1 90 ? -5.894 9.936 10.897 1.00 66.75 90 PRO A O 1
ATOM 654 N N . LEU A 1 91 ? -4.350 8.784 9.747 1.00 69.38 91 LEU A N 1
ATOM 655 C CA . LEU A 1 91 ? -4.517 7.540 10.505 1.00 69.38 91 LEU A CA 1
ATOM 656 C C . LEU A 1 91 ? -4.111 7.688 11.978 1.00 69.38 91 LEU A C 1
ATOM 658 O O . LEU A 1 91 ? -4.709 7.054 12.845 1.00 69.38 91 LEU A O 1
ATOM 662 N N . TRP A 1 92 ? -3.141 8.558 12.284 1.00 66.50 92 TRP A N 1
ATOM 663 C CA . TRP A 1 92 ? -2.789 8.885 13.671 1.00 66.50 92 TRP A CA 1
ATOM 664 C C . TRP A 1 92 ? -3.934 9.562 14.423 1.00 66.50 92 TRP A C 1
ATOM 666 O O . TRP A 1 92 ? -4.071 9.361 15.624 1.00 66.50 92 TRP A O 1
ATOM 676 N N . GLN A 1 93 ? -4.757 10.363 13.745 1.00 67.38 93 GLN A N 1
ATOM 677 C CA . GLN A 1 93 ? -5.895 11.022 14.391 1.00 67.38 93 GLN A CA 1
ATOM 678 C C . GLN A 1 93 ? -7.022 10.032 14.680 1.00 67.38 93 GLN A C 1
ATOM 680 O O . GLN A 1 93 ? -7.661 10.115 15.722 1.00 67.38 93 GLN A O 1
ATOM 685 N N . LEU A 1 94 ? -7.210 9.052 13.795 1.00 64.50 94 LEU A N 1
ATOM 686 C CA . LEU A 1 94 ? -8.187 7.974 13.963 1.00 64.50 94 LEU A CA 1
ATOM 687 C C . LEU A 1 94 ? -7.830 7.049 15.131 1.00 64.50 94 LEU A C 1
ATOM 689 O O . LEU A 1 94 ? -8.706 6.528 15.813 1.00 64.50 94 LEU A O 1
ATOM 693 N N . ARG A 1 95 ? -6.538 6.925 15.440 1.00 63.22 95 ARG A N 1
ATOM 694 C CA . ARG A 1 95 ? -6.058 6.217 16.627 1.00 63.22 95 ARG A CA 1
ATOM 695 C C . ARG A 1 95 ? -6.521 6.819 17.955 1.00 63.22 95 ARG A C 1
ATOM 697 O O . ARG A 1 95 ? -6.555 6.097 18.944 1.00 63.22 95 ARG A O 1
ATOM 704 N N . LEU A 1 96 ? -6.850 8.109 18.015 1.00 63.34 96 LEU A N 1
ATOM 705 C CA . LEU A 1 96 ? -7.203 8.784 19.273 1.00 63.34 96 LEU A CA 1
ATOM 706 C C . LEU A 1 96 ? -8.608 8.423 19.787 1.00 63.34 96 LEU A C 1
ATOM 708 O O . LEU A 1 96 ? -9.019 8.918 20.831 1.00 63.34 96 LEU A O 1
ATOM 712 N N . ALA A 1 97 ? -9.332 7.554 19.079 1.00 65.25 97 ALA A N 1
ATOM 713 C CA . ALA A 1 97 ? -10.728 7.231 19.335 1.00 65.25 97 ALA A CA 1
ATOM 714 C C . ALA A 1 97 ? -11.020 5.714 19.491 1.00 65.25 97 ALA A C 1
ATOM 716 O O . ALA A 1 97 ? -12.016 5.238 18.952 1.00 65.25 97 ALA A O 1
ATOM 717 N N . PRO A 1 98 ? -10.226 4.920 20.240 1.00 66.00 98 PRO A N 1
ATOM 718 C CA . PRO A 1 98 ? -10.474 3.477 20.375 1.00 66.00 98 PRO A CA 1
ATOM 719 C C . PRO A 1 98 ? -11.800 3.165 21.092 1.00 66.00 98 PRO A C 1
ATOM 721 O O . PRO A 1 98 ? -12.399 2.117 20.874 1.00 66.00 98 PRO A O 1
ATOM 724 N N . SER A 1 99 ? -12.299 4.091 21.916 1.00 65.25 99 SER A N 1
ATOM 725 C CA . SER A 1 99 ? -13.617 3.988 22.547 1.00 65.25 99 SER A CA 1
ATOM 726 C C . SER A 1 99 ? -14.768 4.100 21.544 1.00 65.25 99 SER A C 1
ATOM 728 O O . SER A 1 99 ? -15.806 3.486 21.760 1.00 65.25 99 SER A O 1
ATOM 730 N N . LEU A 1 100 ? -14.592 4.830 20.437 1.00 67.69 100 LEU A N 1
ATOM 731 C CA . LEU A 1 100 ? -15.592 4.924 19.370 1.00 67.69 100 LEU A CA 1
ATOM 732 C C . LEU A 1 100 ? -15.677 3.621 18.566 1.00 67.69 100 LEU A C 1
ATOM 734 O O . LEU A 1 100 ? -16.779 3.212 18.211 1.00 67.69 100 LEU A O 1
ATOM 738 N N . ASP A 1 101 ? -14.552 2.929 18.361 1.00 74.75 101 ASP A N 1
ATOM 739 C CA . ASP A 1 101 ? -14.538 1.608 17.716 1.00 74.75 101 ASP A CA 1
ATOM 740 C C . ASP A 1 101 ? -15.284 0.556 18.559 1.00 74.75 101 ASP A C 1
ATOM 742 O O . ASP A 1 101 ? -15.951 -0.316 18.006 1.00 74.75 101 ASP A O 1
ATOM 746 N N . ALA A 1 102 ? -15.227 0.662 19.892 1.00 76.50 102 ALA A N 1
ATOM 747 C CA . ALA A 1 102 ? -15.940 -0.234 20.808 1.00 76.50 102 ALA A CA 1
ATOM 748 C C . ALA A 1 102 ? -17.467 -0.030 20.817 1.00 76.50 102 ALA A C 1
ATOM 750 O O . ALA A 1 102 ? -18.200 -0.929 21.224 1.00 76.50 102 ALA A O 1
ATOM 751 N N . LEU A 1 103 ? -17.948 1.137 20.375 1.00 79.94 103 LEU A N 1
ATOM 752 C CA . LEU A 1 103 ? -19.377 1.451 20.284 1.00 79.94 103 LEU A CA 1
ATOM 753 C C . LEU A 1 103 ? -20.009 0.965 18.973 1.00 79.94 103 LEU A C 1
ATOM 755 O O . LEU A 1 103 ? -21.234 0.954 18.848 1.00 79.94 103 LEU A O 1
ATOM 759 N N . LEU A 1 104 ? -19.199 0.577 17.984 1.00 81.62 104 LEU A N 1
ATOM 760 C CA . LEU A 1 104 ? -19.703 0.063 16.716 1.00 81.62 104 LEU A CA 1
ATOM 761 C C . LEU A 1 104 ? -20.133 -1.406 16.863 1.00 81.62 104 LEU A C 1
ATOM 763 O O . LEU A 1 104 ? -19.411 -2.198 17.469 1.00 81.62 104 LEU A O 1
ATOM 767 N N . PRO A 1 105 ? -21.258 -1.822 16.249 1.00 85.81 105 PRO A N 1
ATOM 768 C CA . PRO A 1 105 ? -21.713 -3.214 16.251 1.00 85.81 105 PRO A CA 1
ATOM 769 C C . PRO A 1 105 ? -20.895 -4.062 15.257 1.00 85.81 105 PRO A C 1
ATOM 771 O O . PRO A 1 105 ? -21.428 -4.618 14.297 1.00 85.81 105 PRO A O 1
ATOM 774 N N . ILE A 1 106 ? -19.572 -4.099 15.424 1.00 85.56 106 ILE A N 1
ATOM 775 C CA . ILE A 1 106 ? -18.624 -4.763 14.523 1.00 85.56 106 ILE A CA 1
ATOM 776 C C . ILE A 1 106 ? -17.589 -5.519 15.361 1.00 85.56 106 ILE A C 1
ATOM 778 O O . ILE A 1 106 ? -17.147 -5.047 16.406 1.00 85.56 106 ILE A O 1
ATOM 782 N N . SER A 1 107 ? -17.157 -6.694 14.895 1.00 86.12 107 SER A N 1
ATOM 783 C CA . SER A 1 107 ? -16.064 -7.419 15.544 1.00 86.12 107 SER A CA 1
ATOM 784 C C . SER A 1 107 ? -14.744 -6.638 15.462 1.00 86.12 107 SER A C 1
ATOM 786 O O . SER A 1 107 ? -14.457 -5.954 14.474 1.00 86.12 107 SER A O 1
ATOM 788 N N . LYS A 1 108 ? -13.875 -6.799 16.469 1.00 81.62 108 LYS A N 1
ATOM 789 C CA . LYS A 1 108 ? -12.541 -6.166 16.487 1.00 81.62 108 LYS A CA 1
ATOM 790 C C . LYS A 1 108 ? -11.723 -6.489 15.233 1.00 81.62 108 LYS A C 1
ATOM 792 O O . LYS A 1 108 ? -10.996 -5.642 14.725 1.00 81.62 108 LYS A O 1
ATOM 797 N N . GLN A 1 109 ? -11.853 -7.712 14.716 1.00 82.56 109 GLN A N 1
ATOM 798 C CA . GLN A 1 109 ? -11.148 -8.136 13.510 1.00 82.56 109 GLN A CA 1
ATOM 799 C C . GLN A 1 109 ? -11.660 -7.403 12.266 1.00 82.56 109 GLN A C 1
ATOM 801 O O . GLN A 1 109 ? -10.852 -6.935 11.469 1.00 82.56 109 GLN A O 1
ATOM 806 N N . ALA A 1 110 ? -12.977 -7.248 12.115 1.00 83.94 110 ALA A N 1
ATOM 807 C CA . ALA A 1 110 ? -13.547 -6.520 10.987 1.00 83.94 110 ALA A CA 1
ATOM 808 C C . ALA A 1 110 ? -13.207 -5.020 11.038 1.00 83.94 110 ALA A C 1
ATOM 810 O O . ALA A 1 110 ? -12.834 -4.463 10.009 1.00 83.94 110 ALA A O 1
ATOM 811 N N . SER A 1 111 ? -13.217 -4.390 12.220 1.00 83.12 111 SER A N 1
ATOM 812 C CA . SER A 1 111 ? -12.722 -3.012 12.386 1.00 83.12 111 SER A CA 1
ATOM 813 C C . SER A 1 111 ? -11.276 -2.879 11.883 1.00 83.12 111 SER A C 1
ATOM 815 O O . SER A 1 111 ? -11.003 -2.027 11.037 1.00 83.12 111 SER A O 1
ATOM 817 N N . ARG A 1 112 ? -10.360 -3.778 12.285 1.00 82.06 112 ARG A N 1
ATOM 818 C CA . ARG A 1 112 ? -8.955 -3.754 11.823 1.00 82.06 112 ARG A CA 1
ATOM 819 C C . ARG A 1 112 ? -8.835 -3.760 10.300 1.00 82.06 112 ARG A C 1
ATOM 821 O O . ARG A 1 112 ? -8.066 -2.975 9.758 1.00 82.06 112 ARG A O 1
ATOM 828 N N . TRP A 1 113 ? -9.605 -4.603 9.617 1.00 85.19 113 TRP A N 1
ATOM 829 C CA . TRP A 1 113 ? -9.598 -4.657 8.153 1.00 85.19 113 TRP A CA 1
ATOM 830 C C . TRP A 1 113 ? -10.160 -3.390 7.505 1.00 85.19 113 TRP A C 1
ATOM 832 O O . TRP A 1 113 ? -9.624 -2.947 6.490 1.00 85.19 113 TRP A O 1
ATOM 842 N N . VAL A 1 114 ? -11.172 -2.756 8.104 1.00 85.69 114 VAL A N 1
ATOM 843 C CA . VAL A 1 114 ? -11.699 -1.471 7.614 1.00 85.69 114 VAL A CA 1
ATOM 844 C C . VAL A 1 114 ? -10.637 -0.374 7.695 1.00 85.69 114 VAL A C 1
ATOM 846 O O . VAL A 1 114 ? -10.414 0.327 6.712 1.00 85.69 114 VAL A O 1
ATOM 849 N N . HIS A 1 115 ? -9.910 -0.292 8.809 1.00 83.19 115 HIS A N 1
ATOM 850 C CA . HIS A 1 115 ? -8.833 0.691 8.990 1.00 83.19 115 HIS A CA 1
ATOM 851 C C . HIS A 1 115 ? -7.615 0.457 8.085 1.00 83.19 115 HIS A C 1
ATOM 853 O O . HIS A 1 115 ? -6.798 1.353 7.869 1.00 83.19 115 HIS A O 1
ATOM 859 N N . VAL A 1 116 ? -7.461 -0.766 7.581 1.00 86.69 116 VAL A N 1
ATOM 860 C CA . VAL A 1 116 ? -6.418 -1.145 6.619 1.00 86.69 116 VAL A CA 1
ATOM 861 C C . VAL A 1 116 ? -6.843 -0.826 5.188 1.00 86.69 116 VAL A C 1
ATOM 863 O O . VAL A 1 116 ? -5.986 -0.537 4.351 1.00 86.69 116 VAL A O 1
ATOM 866 N N . ALA A 1 117 ? -8.147 -0.832 4.907 1.00 88.50 117 ALA A N 1
ATOM 867 C CA . ALA A 1 117 ? -8.674 -0.652 3.563 1.00 88.50 117 ALA A CA 1
ATOM 868 C C . ALA A 1 117 ? -8.252 0.692 2.958 1.00 88.50 117 ALA A C 1
ATOM 870 O O . ALA A 1 117 ? -7.731 0.717 1.846 1.00 88.50 117 ALA A O 1
ATOM 871 N N . LEU A 1 118 ? -8.408 1.803 3.685 1.00 88.25 118 LEU A N 1
ATOM 872 C CA . LEU A 1 118 ? -8.069 3.126 3.152 1.00 88.25 118 LEU A CA 1
ATOM 873 C C . LEU A 1 118 ? -6.562 3.279 2.839 1.00 88.25 118 LEU A C 1
ATOM 875 O O . LEU A 1 118 ? -6.242 3.686 1.720 1.00 88.25 118 LEU A O 1
ATOM 879 N N . PRO A 1 119 ? -5.621 2.925 3.741 1.00 88.50 119 PRO A N 1
ATOM 880 C CA . PRO A 1 119 ? -4.185 2.943 3.442 1.00 88.50 119 PRO A CA 1
ATOM 881 C C . PRO A 1 119 ? -3.793 2.064 2.254 1.00 88.50 119 PRO A C 1
ATOM 883 O O . PRO A 1 119 ? -2.984 2.481 1.425 1.00 88.50 119 PRO A O 1
ATOM 886 N N . VAL A 1 120 ? -4.361 0.856 2.170 1.00 91.12 120 VAL A N 1
ATOM 887 C CA . VAL A 1 120 ? -4.087 -0.086 1.078 1.00 91.12 120 VAL A CA 1
ATOM 888 C C . VAL A 1 120 ? -4.605 0.457 -0.243 1.00 91.12 120 VAL A C 1
ATOM 890 O O . VAL A 1 120 ? -3.849 0.481 -1.205 1.00 91.12 120 VAL A O 1
ATOM 893 N N . LEU A 1 121 ? -5.843 0.950 -0.294 1.00 91.94 121 LEU A N 1
ATOM 894 C CA . LEU A 1 121 ? -6.420 1.524 -1.511 1.00 91.94 121 LEU A CA 1
ATOM 895 C C . LEU A 1 121 ? -5.636 2.748 -1.979 1.00 91.94 121 LEU A C 1
ATOM 897 O O . LEU A 1 121 ? -5.325 2.862 -3.162 1.00 91.94 121 LEU A O 1
ATOM 901 N N . LEU A 1 122 ? -5.272 3.638 -1.054 1.00 91.25 122 LEU A N 1
ATOM 902 C CA . LEU A 1 122 ? -4.507 4.837 -1.377 1.00 91.25 122 LEU A CA 1
ATOM 903 C C . LEU A 1 122 ? -3.133 4.481 -1.958 1.00 91.25 122 LEU A C 1
ATOM 905 O O . LEU A 1 122 ? -2.725 5.042 -2.975 1.00 91.25 122 LEU A O 1
ATOM 909 N N . MET A 1 123 ? -2.423 3.536 -1.336 1.00 92.44 123 MET A N 1
ATOM 910 C CA . MET A 1 123 ? -1.096 3.146 -1.801 1.00 92.44 123 MET A CA 1
ATOM 911 C C . MET A 1 123 ? -1.125 2.246 -3.035 1.00 92.44 123 MET A C 1
ATOM 913 O O . MET A 1 123 ? -0.241 2.384 -3.878 1.00 92.44 123 MET A O 1
ATOM 917 N N . ALA A 1 124 ? -2.128 1.379 -3.186 1.00 93.00 124 ALA A N 1
ATOM 918 C CA . ALA A 1 124 ? -2.371 0.608 -4.406 1.00 93.00 124 ALA A CA 1
ATOM 919 C C . ALA A 1 124 ? -2.662 1.534 -5.581 1.00 93.00 124 ALA A C 1
ATOM 921 O O . ALA A 1 124 ? -2.038 1.388 -6.626 1.00 93.00 124 ALA A O 1
ATOM 922 N N . LEU A 1 125 ? -3.514 2.546 -5.399 1.00 93.81 125 LEU A N 1
ATOM 923 C CA . LEU A 1 125 ? -3.764 3.544 -6.434 1.00 93.81 125 LEU A CA 1
ATOM 924 C C . LEU A 1 125 ? -2.477 4.290 -6.809 1.00 93.81 125 LEU A C 1
ATOM 926 O O . LEU A 1 125 ? -2.161 4.400 -7.988 1.00 93.81 125 LEU A O 1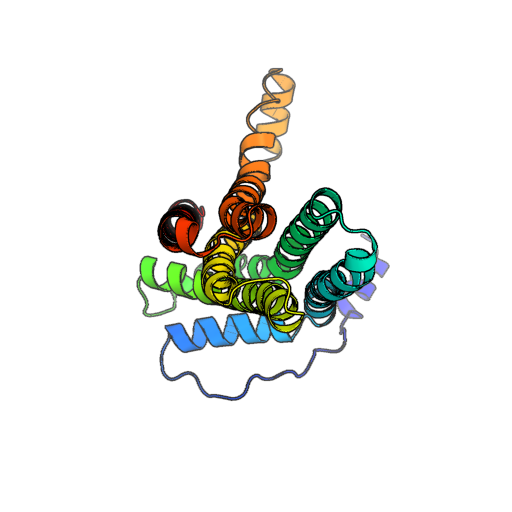
ATOM 930 N N . TRP A 1 126 ? -1.707 4.746 -5.816 1.00 92.69 126 TRP A N 1
ATOM 931 C CA . TRP A 1 126 ? -0.456 5.477 -6.046 1.00 92.69 126 TRP A CA 1
ATOM 932 C C . TRP A 1 126 ? 0.576 4.646 -6.823 1.00 92.69 126 TRP A C 1
ATOM 934 O O . TRP A 1 126 ? 1.142 5.107 -7.810 1.00 92.69 126 TRP A O 1
ATOM 944 N N . THR A 1 127 ? 0.806 3.403 -6.396 1.00 91.50 127 THR A N 1
ATOM 945 C CA . THR A 1 127 ? 1.798 2.498 -7.005 1.00 91.50 127 THR A CA 1
ATOM 946 C C . THR A 1 127 ? 1.364 1.990 -8.371 1.00 91.50 127 THR A C 1
ATOM 948 O O . THR A 1 127 ? 2.193 1.915 -9.272 1.00 91.50 127 THR A O 1
ATOM 951 N N . THR A 1 128 ? 0.074 1.706 -8.556 1.00 93.56 128 THR A N 1
ATOM 952 C CA . THR A 1 128 ? -0.482 1.309 -9.858 1.00 93.56 128 THR A CA 1
ATOM 953 C C . THR A 1 128 ? -0.429 2.466 -10.844 1.00 93.56 128 THR A C 1
ATOM 955 O O . THR A 1 128 ? -0.039 2.262 -11.986 1.00 93.56 128 THR A O 1
ATOM 958 N N . ALA A 1 129 ? -0.755 3.690 -10.417 1.00 92.00 129 ALA A N 1
ATOM 959 C CA . ALA A 1 129 ? -0.626 4.875 -11.263 1.00 92.00 129 ALA A CA 1
ATOM 960 C C . ALA A 1 129 ? 0.844 5.154 -11.620 1.00 92.00 129 ALA A C 1
ATOM 962 O O . ALA A 1 129 ? 1.144 5.493 -12.762 1.00 92.00 129 ALA A O 1
ATOM 963 N N . GLY A 1 130 ? 1.764 4.948 -10.670 1.00 87.81 130 GLY A N 1
ATOM 964 C CA . GLY A 1 130 ? 3.200 5.063 -10.910 1.00 87.81 130 GLY A CA 1
ATOM 965 C C . GLY A 1 130 ? 3.698 4.034 -11.927 1.00 87.81 130 GLY A C 1
ATOM 966 O O . GLY A 1 130 ? 4.331 4.400 -12.911 1.00 87.81 130 GLY A O 1
ATOM 967 N N . ALA A 1 131 ? 3.348 2.758 -11.743 1.00 88.12 131 ALA A N 1
ATOM 968 C CA . ALA A 1 131 ? 3.643 1.691 -12.699 1.00 88.12 131 ALA A CA 1
ATOM 969 C C . ALA A 1 131 ? 2.998 1.953 -14.070 1.00 88.12 131 ALA A C 1
ATOM 971 O O . ALA A 1 131 ? 3.633 1.756 -15.101 1.00 88.12 131 ALA A O 1
ATOM 972 N N . GLY A 1 132 ? 1.760 2.448 -14.087 1.00 89.00 132 GLY A N 1
ATOM 973 C CA . GLY A 1 132 ? 1.027 2.766 -15.307 1.00 89.00 132 GLY A CA 1
ATOM 974 C C . GLY A 1 132 ? 1.677 3.873 -16.117 1.00 89.00 132 GLY A C 1
ATOM 975 O O . GLY A 1 132 ? 1.725 3.760 -17.335 1.00 89.00 132 GLY A O 1
ATOM 976 N N . PHE A 1 133 ? 2.259 4.881 -15.468 1.00 87.56 133 PHE A N 1
ATOM 977 C CA . PHE A 1 133 ? 3.065 5.883 -16.162 1.00 87.56 133 PHE A CA 1
ATOM 978 C C . PHE A 1 133 ? 4.226 5.236 -16.939 1.00 87.56 133 PHE A C 1
ATOM 980 O O . PHE A 1 133 ? 4.423 5.541 -18.111 1.00 87.56 133 PHE A O 1
ATOM 987 N N . PHE A 1 134 ? 4.941 4.288 -16.328 1.00 83.69 134 PHE A N 1
ATOM 988 C CA . PHE A 1 134 ? 6.053 3.582 -16.974 1.00 83.69 134 PHE A CA 1
ATOM 989 C C . PHE A 1 134 ? 5.612 2.626 -18.091 1.00 83.69 134 PHE A C 1
ATOM 991 O O . PHE A 1 134 ? 6.302 2.509 -19.103 1.00 83.69 134 PHE A O 1
ATOM 998 N N . VAL A 1 135 ? 4.461 1.967 -17.934 1.00 87.44 135 VAL A N 1
ATOM 999 C CA . VAL A 1 135 ? 3.867 1.125 -18.987 1.00 87.44 135 VAL A CA 1
ATOM 1000 C C . VAL A 1 135 ? 3.423 1.982 -20.175 1.00 87.44 135 VAL A C 1
ATOM 1002 O O . VAL A 1 135 ? 3.727 1.653 -21.317 1.00 87.44 135 VAL A O 1
ATOM 1005 N N . LEU A 1 136 ? 2.757 3.113 -19.922 1.00 87.69 136 LEU A N 1
ATOM 1006 C CA . LEU A 1 136 ? 2.311 4.045 -20.966 1.00 87.69 136 LEU A CA 1
ATOM 1007 C C . LEU A 1 136 ? 3.476 4.745 -21.672 1.00 87.69 136 LEU A C 1
ATOM 1009 O O . LEU A 1 136 ? 3.362 5.065 -22.851 1.00 87.69 136 LEU A O 1
ATOM 1013 N N . ALA A 1 137 ? 4.602 4.939 -20.983 1.00 83.12 137 ALA A N 1
ATOM 1014 C CA . ALA A 1 137 ? 5.844 5.410 -21.590 1.00 83.12 137 ALA A CA 1
ATOM 1015 C C . ALA A 1 137 ? 6.481 4.381 -22.552 1.00 83.12 137 ALA A C 1
ATOM 1017 O O . ALA A 1 137 ? 7.457 4.702 -23.222 1.00 83.12 137 ALA A O 1
ATOM 1018 N N . GLY A 1 138 ? 5.948 3.155 -22.638 1.00 76.75 138 GLY A N 1
ATOM 1019 C CA . GLY A 1 138 ? 6.362 2.132 -23.604 1.00 76.75 138 GLY A CA 1
ATOM 1020 C C . GLY A 1 138 ? 7.595 1.318 -23.205 1.00 76.75 138 GLY A C 1
ATOM 1021 O O . GLY A 1 138 ? 7.988 0.419 -23.943 1.00 76.75 138 GLY A O 1
ATOM 1022 N N . GLY A 1 139 ? 8.198 1.589 -22.042 1.00 75.81 139 GLY A N 1
ATOM 1023 C CA . GLY A 1 139 ? 9.406 0.894 -21.578 1.00 75.81 139 GLY A CA 1
ATOM 1024 C C . GLY A 1 139 ? 9.149 -0.424 -20.838 1.00 75.81 139 GLY A C 1
ATOM 1025 O O . GLY A 1 139 ? 10.082 -1.197 -20.631 1.00 75.81 139 GLY A O 1
ATOM 1026 N N . PHE A 1 140 ? 7.904 -0.684 -20.425 1.00 84.19 140 PHE A N 1
ATOM 1027 C CA . PHE A 1 140 ? 7.566 -1.773 -19.507 1.00 84.19 140 PHE A CA 1
ATOM 1028 C C . PHE A 1 140 ? 6.290 -2.508 -19.892 1.00 84.19 140 PHE A C 1
ATOM 1030 O O . PHE A 1 140 ? 5.380 -1.958 -20.511 1.00 84.19 140 PHE A O 1
ATOM 1037 N N . ARG A 1 141 ? 6.207 -3.764 -19.456 1.00 87.81 141 ARG A N 1
ATOM 1038 C CA . ARG A 1 141 ? 5.067 -4.639 -19.722 1.00 87.81 141 ARG A CA 1
ATOM 1039 C C . ARG A 1 141 ? 3.881 -4.393 -18.769 1.00 87.81 141 ARG A C 1
ATOM 1041 O O . ARG A 1 141 ? 4.099 -4.008 -17.615 1.00 87.81 141 ARG A O 1
ATOM 1048 N N . PRO A 1 142 ? 2.626 -4.636 -19.200 1.00 92.62 142 PRO A N 1
ATOM 1049 C CA . PRO A 1 142 ? 1.425 -4.295 -18.428 1.00 92.62 142 PRO A CA 1
ATOM 1050 C C . PRO A 1 142 ? 1.268 -5.076 -17.118 1.00 92.62 142 PRO A C 1
ATOM 1052 O O . PRO A 1 142 ? 0.590 -4.600 -16.206 1.00 92.62 142 PRO A O 1
ATOM 1055 N N . GLU A 1 143 ? 1.917 -6.231 -16.965 1.00 92.88 143 GLU A N 1
ATOM 1056 C CA . GLU A 1 143 ? 1.914 -7.009 -15.720 1.00 92.88 143 GLU A CA 1
ATOM 1057 C C . GLU A 1 143 ? 2.501 -6.208 -14.541 1.00 92.88 143 GLU A C 1
ATOM 1059 O O . GLU A 1 143 ? 2.159 -6.462 -13.382 1.00 92.88 143 GLU A O 1
ATOM 1064 N N . LEU A 1 144 ? 3.307 -5.175 -14.824 1.00 89.25 144 LEU A N 1
ATOM 1065 C 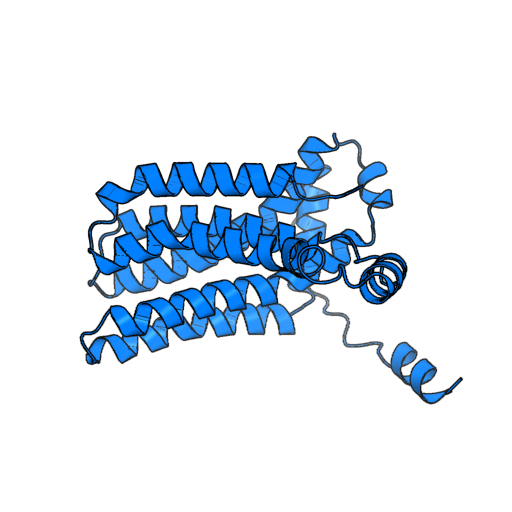CA . LEU A 1 144 ? 3.822 -4.239 -13.825 1.00 89.25 144 LEU A CA 1
ATOM 1066 C C . LEU A 1 144 ? 2.700 -3.505 -13.069 1.00 89.25 144 LEU A C 1
ATOM 1068 O O . LEU A 1 144 ? 2.889 -3.143 -11.910 1.00 89.25 144 LEU A O 1
ATOM 1072 N N . LEU A 1 145 ? 1.519 -3.333 -13.673 1.00 93.38 145 LEU A N 1
ATOM 1073 C CA . LEU A 1 145 ? 0.347 -2.757 -13.002 1.00 93.38 145 LEU A CA 1
ATOM 1074 C C . LEU A 1 145 ? -0.112 -3.625 -11.828 1.00 93.38 145 LEU A C 1
ATOM 1076 O O . LEU A 1 145 ? -0.413 -3.107 -10.754 1.00 93.38 145 LEU A O 1
ATOM 1080 N N . VAL A 1 146 ? -0.126 -4.947 -12.018 1.00 94.38 146 VAL A N 1
ATOM 1081 C CA . VAL A 1 146 ? -0.533 -5.912 -10.986 1.00 94.38 146 VAL A CA 1
ATOM 1082 C C . VAL A 1 146 ? 0.515 -5.972 -9.879 1.00 94.38 146 VAL A C 1
ATOM 1084 O O . VAL A 1 146 ? 0.172 -5.951 -8.697 1.00 94.38 146 VAL A O 1
ATOM 1087 N N . VAL A 1 147 ? 1.799 -5.974 -10.251 1.00 92.44 147 VAL A N 1
ATOM 1088 C CA . VAL A 1 147 ? 2.915 -5.916 -9.293 1.00 92.44 147 VAL A CA 1
ATOM 1089 C C . VAL A 1 147 ? 2.884 -4.606 -8.496 1.00 92.44 147 VAL A C 1
ATOM 1091 O O . VAL A 1 147 ? 3.081 -4.621 -7.281 1.00 92.44 147 VAL A O 1
ATOM 1094 N N . GLY A 1 148 ? 2.578 -3.485 -9.155 1.00 91.69 148 GLY A N 1
ATOM 1095 C CA . GLY A 1 148 ? 2.370 -2.181 -8.530 1.00 91.69 148 GLY A CA 1
ATOM 1096 C C . GLY A 1 148 ? 1.231 -2.221 -7.518 1.00 91.69 148 GLY A C 1
ATOM 1097 O O . GLY A 1 148 ? 1.453 -1.935 -6.344 1.00 91.69 148 GLY A O 1
ATOM 1098 N N . ALA A 1 149 ? 0.046 -2.671 -7.933 1.00 94.94 149 ALA A N 1
ATOM 1099 C CA . ALA A 1 149 ? -1.112 -2.813 -7.052 1.00 94.94 149 ALA A CA 1
ATOM 1100 C C . ALA A 1 149 ? -0.806 -3.684 -5.820 1.00 94.94 149 ALA A C 1
ATOM 1102 O O . ALA A 1 149 ? -1.150 -3.310 -4.694 1.00 94.94 149 ALA A O 1
ATOM 1103 N N . ALA A 1 150 ? -0.104 -4.807 -6.015 1.00 93.75 150 ALA A N 1
ATOM 1104 C CA . ALA A 1 150 ? 0.342 -5.672 -4.929 1.00 93.75 150 ALA A CA 1
ATOM 1105 C C . ALA A 1 150 ? 1.296 -4.936 -3.972 1.00 93.75 150 ALA A C 1
ATOM 1107 O O . ALA A 1 150 ? 1.069 -4.952 -2.760 1.00 93.75 150 ALA A O 1
ATOM 1108 N N . ALA A 1 151 ? 2.305 -4.227 -4.492 1.00 92.75 151 ALA A N 1
ATOM 1109 C CA . ALA A 1 151 ? 3.235 -3.425 -3.690 1.00 92.75 151 ALA A CA 1
ATOM 1110 C C . ALA A 1 151 ? 2.513 -2.353 -2.855 1.00 92.75 151 ALA A C 1
ATOM 1112 O O . ALA A 1 151 ? 2.874 -2.096 -1.702 1.00 92.75 151 ALA A O 1
ATOM 1113 N N . GLY A 1 152 ? 1.441 -1.768 -3.393 1.00 90.62 152 GLY A N 1
ATOM 1114 C CA . GLY A 1 152 ? 0.569 -0.859 -2.658 1.00 90.62 152 GLY A CA 1
ATOM 1115 C C . GLY A 1 152 ? -0.059 -1.473 -1.404 1.00 90.62 152 GLY A C 1
ATOM 1116 O O . GLY A 1 152 ? -0.159 -0.791 -0.383 1.00 90.62 152 GLY A O 1
ATOM 1117 N N . GLY A 1 153 ? -0.393 -2.766 -1.432 1.00 90.75 153 GLY A N 1
ATOM 1118 C CA . GLY A 1 153 ? -0.860 -3.511 -0.260 1.00 90.75 153 GLY A CA 1
ATOM 1119 C C . GLY A 1 153 ? 0.168 -3.536 0.873 1.00 90.75 153 GLY A C 1
ATOM 1120 O O . GLY A 1 153 ? -0.140 -3.148 2.005 1.00 90.75 153 GLY A O 1
ATOM 1121 N N . GLY A 1 154 ? 1.415 -3.906 0.569 1.00 89.00 154 GLY A N 1
ATOM 1122 C CA . GLY A 1 154 ? 2.499 -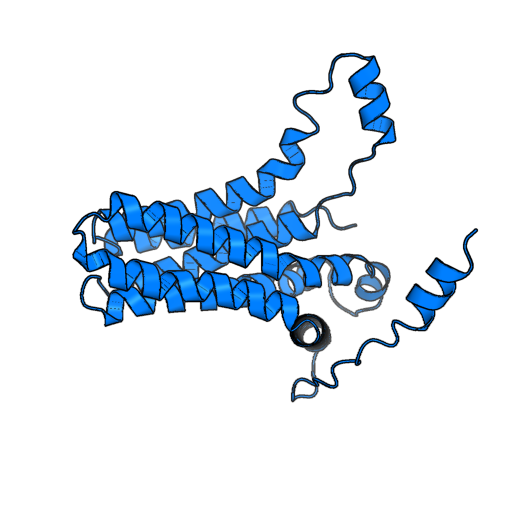3.916 1.556 1.00 89.00 154 GLY A CA 1
ATOM 1123 C C . GLY A 1 154 ? 2.896 -2.511 2.033 1.00 89.00 154 GLY A C 1
ATOM 1124 O O . GLY A 1 154 ? 3.192 -2.309 3.216 1.00 89.00 154 GLY A O 1
ATOM 1125 N N . LEU A 1 155 ? 2.826 -1.499 1.162 1.00 89.25 155 LEU A N 1
ATOM 1126 C CA . LEU A 1 155 ? 3.020 -0.096 1.548 1.00 89.25 155 LEU A CA 1
ATOM 1127 C C . LEU A 1 155 ? 1.910 0.420 2.468 1.00 89.25 155 LEU A C 1
ATOM 1129 O O . LEU A 1 155 ? 2.212 1.126 3.434 1.00 89.25 155 LEU A O 1
ATOM 1133 N N . GLY A 1 156 ? 0.656 0.047 2.210 1.00 87.88 156 GLY A N 1
ATOM 1134 C CA . GLY A 1 156 ? -0.484 0.337 3.081 1.00 87.88 156 GLY A CA 1
ATOM 1135 C C . GLY A 1 156 ? -0.322 -0.304 4.462 1.00 87.88 156 GLY A C 1
ATOM 1136 O O . GLY A 1 156 ? -0.539 0.350 5.483 1.00 87.88 156 GLY A O 1
ATOM 1137 N N . ALA A 1 157 ? 0.173 -1.542 4.513 1.00 86.12 157 ALA A N 1
ATOM 1138 C CA . ALA A 1 157 ? 0.509 -2.233 5.757 1.00 86.12 157 ALA A CA 1
ATOM 1139 C C . ALA A 1 157 ? 1.634 -1.526 6.538 1.00 86.12 157 ALA A C 1
ATOM 1141 O O . ALA A 1 157 ? 1.538 -1.321 7.752 1.00 86.12 157 ALA A O 1
ATOM 1142 N N . GLY A 1 158 ? 2.686 -1.086 5.840 1.00 86.12 158 GLY A N 1
ATOM 1143 C CA . GLY A 1 158 ? 3.754 -0.273 6.426 1.00 86.12 158 GLY A CA 1
ATOM 1144 C C . GLY A 1 158 ? 3.245 1.072 6.953 1.00 86.12 158 GLY A C 1
ATOM 1145 O O . GLY A 1 158 ? 3.608 1.476 8.060 1.00 86.12 158 GLY A O 1
ATOM 1146 N N . MET A 1 159 ? 2.352 1.734 6.212 1.00 86.44 159 MET A N 1
ATOM 1147 C CA . MET A 1 159 ? 1.687 2.978 6.613 1.00 86.44 159 MET A CA 1
ATOM 1148 C C . MET A 1 159 ? 0.854 2.790 7.887 1.00 86.44 159 MET A C 1
ATOM 1150 O O . MET A 1 159 ? 0.993 3.579 8.824 1.00 86.44 159 MET A O 1
ATOM 1154 N N . LEU A 1 160 ? 0.066 1.715 7.966 1.00 84.00 160 LEU A N 1
ATOM 1155 C CA . LEU A 1 160 ? -0.696 1.350 9.161 1.00 84.00 160 LEU A CA 1
ATOM 1156 C C . LEU A 1 160 ? 0.229 1.153 10.366 1.00 84.00 160 LEU A C 1
ATOM 1158 O O . LEU A 1 160 ? 0.016 1.739 11.425 1.00 84.00 160 LEU A O 1
ATOM 1162 N N . ARG A 1 161 ? 1.306 0.382 10.204 1.00 82.00 161 ARG A N 1
ATOM 1163 C CA . ARG A 1 161 ? 2.237 0.096 11.302 1.00 82.00 161 ARG A CA 1
ATOM 1164 C C . ARG A 1 161 ? 2.970 1.344 11.793 1.00 82.00 161 ARG A C 1
ATOM 1166 O O . ARG A 1 161 ? 3.260 1.463 12.980 1.00 82.00 161 ARG A O 1
ATOM 1173 N N . ARG A 1 162 ? 3.244 2.296 10.896 1.00 78.19 162 ARG A N 1
ATOM 1174 C CA . ARG A 1 162 ? 3.776 3.616 11.269 1.00 78.19 162 ARG A CA 1
ATOM 1175 C C . ARG A 1 162 ? 2.733 4.451 12.009 1.00 78.19 162 ARG A C 1
ATOM 1177 O O . ARG A 1 162 ? 3.110 5.147 12.942 1.00 78.19 162 ARG A O 1
ATOM 1184 N N . ALA A 1 163 ? 1.463 4.388 11.609 1.00 76.56 163 ALA A N 1
ATOM 1185 C CA . ALA A 1 163 ? 0.372 5.157 12.209 1.00 76.56 163 ALA A CA 1
ATOM 1186 C C . ALA A 1 163 ? -0.061 4.657 13.596 1.00 76.56 163 ALA A C 1
ATOM 1188 O O . ALA A 1 163 ? -0.338 5.451 14.494 1.00 76.56 163 ALA A O 1
ATOM 1189 N N . PHE A 1 164 ? -0.083 3.340 13.793 1.00 70.12 164 PHE A N 1
ATOM 1190 C CA . PHE A 1 164 ? -0.542 2.698 15.028 1.00 70.12 164 PHE A CA 1
ATOM 1191 C C . PHE A 1 164 ? 0.596 2.327 15.988 1.00 70.12 164 PHE A C 1
ATOM 1193 O O . PHE A 1 164 ? 0.427 1.493 16.870 1.00 70.12 164 PHE A O 1
ATOM 1200 N N . ARG A 1 165 ? 1.762 2.971 15.864 1.00 69.69 165 ARG A N 1
ATOM 1201 C CA . ARG A 1 165 ? 2.926 2.724 16.730 1.00 69.69 165 ARG A CA 1
ATOM 1202 C C . ARG A 1 165 ? 2.622 3.077 18.188 1.00 69.69 165 ARG A C 1
ATOM 1204 O O . ARG A 1 165 ? 2.371 4.246 18.468 1.00 69.69 165 ARG A O 1
ATOM 1211 N N . GLN A 1 166 ? 2.718 2.135 19.130 1.00 63.25 166 GLN A N 1
ATOM 1212 C CA . GLN A 1 166 ? 2.610 2.450 20.565 1.00 63.25 166 GLN A CA 1
ATOM 1213 C C . GLN A 1 166 ? 3.509 3.640 20.948 1.00 63.25 166 GLN A C 1
ATOM 1215 O O . GLN A 1 166 ? 4.639 3.710 20.454 1.00 63.25 166 GLN A O 1
ATOM 1220 N N . PRO A 1 167 ? 3.010 4.616 21.739 1.00 59.78 167 PRO A N 1
ATOM 1221 C CA . PRO A 1 167 ? 3.859 5.707 22.192 1.00 59.78 167 PRO A CA 1
ATOM 1222 C C . PRO A 1 167 ? 4.968 5.056 23.012 1.00 59.78 167 PRO A C 1
ATOM 1224 O O . PRO A 1 167 ? 4.691 4.231 23.881 1.00 59.78 167 PRO A O 1
ATOM 1227 N N . GLU A 1 168 ? 6.219 5.344 22.678 1.00 63.50 168 GLU A N 1
ATOM 1228 C CA . GLU A 1 168 ? 7.325 4.784 23.441 1.00 63.50 168 GLU A CA 1
ATOM 1229 C C . GLU A 1 168 ? 7.249 5.353 24.850 1.00 63.50 168 GLU A C 1
ATOM 1231 O O . GLU A 1 168 ? 7.197 6.570 25.021 1.00 63.50 168 GLU A O 1
ATOM 1236 N N . ASP A 1 169 ? 7.210 4.474 25.848 1.00 65.31 169 ASP A N 1
ATOM 1237 C CA . ASP A 1 169 ? 7.258 4.897 27.237 1.00 65.31 169 ASP A CA 1
ATOM 1238 C C . ASP A 1 169 ? 8.659 5.448 27.515 1.00 65.31 169 ASP A C 1
ATOM 1240 O O . ASP A 1 169 ? 9.620 4.711 27.764 1.00 65.31 169 ASP A O 1
ATOM 1244 N N . LEU A 1 170 ? 8.785 6.769 27.379 1.00 65.06 170 LEU A N 1
ATOM 1245 C CA . LEU A 1 170 ? 10.038 7.495 27.558 1.00 65.06 170 LEU A CA 1
ATOM 1246 C C . LEU A 1 170 ? 10.599 7.280 28.969 1.00 65.06 170 LEU A C 1
ATOM 1248 O O . LEU A 1 170 ? 11.811 7.302 29.149 1.00 65.06 170 LEU A O 1
ATOM 1252 N N . THR A 1 171 ? 9.746 6.974 29.948 1.00 69.62 171 THR A N 1
ATOM 1253 C CA . THR A 1 171 ? 10.140 6.628 31.320 1.00 69.62 171 THR A CA 1
ATOM 1254 C C . THR A 1 171 ? 10.938 5.325 31.352 1.00 69.62 171 THR A C 1
ATOM 1256 O O . THR A 1 171 ? 12.032 5.260 31.917 1.00 69.62 171 THR A O 1
ATOM 1259 N N . LYS A 1 172 ? 10.442 4.295 30.655 1.00 66.62 172 LYS A N 1
ATOM 1260 C CA . LYS A 1 172 ? 11.141 3.014 30.476 1.00 66.62 172 LYS A CA 1
ATOM 1261 C C . LYS A 1 172 ? 12.430 3.193 29.675 1.00 66.62 172 LYS A C 1
ATOM 1263 O O . LYS A 1 172 ? 13.408 2.487 29.912 1.00 66.62 172 LYS A O 1
ATOM 1268 N N . LEU A 1 173 ? 12.449 4.153 28.752 1.00 63.81 173 LEU A N 1
ATOM 1269 C CA . LEU A 1 173 ? 13.633 4.484 27.973 1.00 63.81 173 LEU A CA 1
ATOM 1270 C C . LEU A 1 173 ? 14.724 5.161 28.812 1.00 63.81 173 LEU A C 1
ATOM 1272 O O . LEU A 1 173 ? 15.884 4.773 28.702 1.00 63.81 173 LEU A O 1
ATOM 1276 N N . VAL A 1 174 ? 14.370 6.131 29.658 1.00 68.75 174 VAL A N 1
ATOM 1277 C CA . VAL A 1 174 ? 15.309 6.775 30.593 1.00 68.75 174 VAL A CA 1
ATOM 1278 C C . VAL A 1 174 ? 15.902 5.731 31.538 1.00 68.75 174 VAL A C 1
ATOM 1280 O O . VAL A 1 174 ? 17.117 5.692 31.716 1.00 68.75 174 VAL A O 1
ATOM 1283 N N . TYR A 1 175 ? 15.078 4.810 32.040 1.00 71.81 175 TYR A N 1
ATOM 1284 C CA . TYR A 1 175 ? 15.533 3.692 32.868 1.00 71.81 175 TYR A CA 1
ATOM 1285 C C . TYR A 1 175 ? 16.500 2.748 32.121 1.00 71.81 175 TYR A C 1
ATOM 1287 O O . TYR A 1 175 ? 17.557 2.388 32.637 1.00 71.81 175 TYR A O 1
ATOM 1295 N N . LEU A 1 176 ? 16.196 2.385 30.869 1.00 67.31 176 LEU A N 1
ATOM 1296 C CA . LEU A 1 176 ? 17.069 1.538 30.041 1.00 67.31 176 LEU A CA 1
ATOM 1297 C C . LEU A 1 176 ? 18.361 2.246 29.599 1.00 67.31 176 LEU A C 1
ATOM 1299 O O . LEU A 1 176 ? 19.389 1.582 29.449 1.00 67.31 176 LEU A O 1
ATOM 1303 N N . MET A 1 177 ? 18.325 3.568 29.400 1.00 66.94 177 MET A N 1
ATOM 1304 C CA . MET A 1 177 ? 19.513 4.397 29.159 1.00 66.94 177 MET A CA 1
ATOM 1305 C C . MET A 1 177 ? 20.406 4.467 30.399 1.00 66.94 177 MET A C 1
ATOM 1307 O O . MET A 1 177 ? 21.617 4.322 30.262 1.00 66.94 177 MET A O 1
ATOM 1311 N N . GLN A 1 178 ? 19.826 4.594 31.595 1.00 71.19 178 GLN A N 1
ATOM 1312 C CA . GLN A 1 178 ? 20.575 4.547 32.856 1.00 71.19 178 GLN A CA 1
ATOM 1313 C C . GLN A 1 178 ? 21.221 3.174 33.113 1.00 71.19 178 GLN A C 1
ATOM 1315 O O . GLN A 1 178 ? 22.303 3.112 33.686 1.00 71.19 178 GLN A O 1
ATOM 1320 N N . LEU A 1 179 ? 20.617 2.081 32.629 1.00 71.19 179 LEU A N 1
ATOM 1321 C CA . LEU A 1 179 ? 21.200 0.730 32.671 1.00 71.19 179 LEU A CA 1
ATOM 1322 C C . LEU A 1 179 ? 22.200 0.420 31.535 1.00 71.19 179 LEU A C 1
ATOM 1324 O O . LEU A 1 179 ? 22.662 -0.717 31.430 1.00 71.19 179 LEU A O 1
ATOM 1328 N N . GLY A 1 180 ? 22.502 1.369 30.640 1.00 66.69 180 GLY A N 1
ATOM 1329 C CA . GLY A 1 180 ? 23.404 1.139 29.501 1.00 66.69 180 GLY A CA 1
ATOM 1330 C C . GLY A 1 180 ? 22.869 0.161 28.440 1.00 66.69 180 GLY A C 1
ATOM 1331 O O . GLY A 1 180 ? 23.634 -0.349 27.626 1.00 66.69 180 GLY A O 1
ATOM 1332 N N . ARG A 1 181 ? 21.556 -0.121 28.423 1.00 61.91 181 ARG A N 1
ATOM 1333 C CA . ARG A 1 181 ? 20.898 -1.119 27.545 1.00 61.91 181 ARG A CA 1
ATOM 1334 C C . ARG A 1 181 ? 20.017 -0.501 26.447 1.00 61.91 181 ARG A C 1
ATOM 1336 O O . ARG A 1 181 ? 19.102 -1.144 25.934 1.00 61.91 181 ARG A O 1
ATOM 1343 N N . SER A 1 182 ? 20.267 0.745 26.060 1.00 55.31 182 SER A N 1
ATOM 1344 C CA . SER A 1 182 ? 19.337 1.555 25.254 1.00 55.31 182 SER A CA 1
ATOM 1345 C C . SER A 1 182 ? 19.291 1.270 23.744 1.00 55.31 182 SER A C 1
ATOM 1347 O O . SER A 1 182 ? 18.382 1.754 23.072 1.00 55.31 182 SER A O 1
ATOM 1349 N N . GLY A 1 183 ? 20.210 0.472 23.191 1.00 53.41 183 GLY A N 1
ATOM 1350 C CA . GLY A 1 183 ? 20.378 0.334 21.733 1.00 53.41 183 GLY A CA 1
ATOM 1351 C C . GLY A 1 183 ? 19.237 -0.375 20.967 1.00 53.41 183 GLY A C 1
ATOM 1352 O O . GLY A 1 183 ? 18.701 0.199 20.017 1.00 53.41 183 GLY A O 1
ATOM 1353 N N . PRO A 1 184 ? 18.828 -1.610 21.326 1.00 52.91 184 PRO A N 1
ATOM 1354 C CA . PRO A 1 184 ? 17.955 -2.412 20.451 1.00 52.91 184 PRO A CA 1
ATOM 1355 C C . PRO A 1 184 ? 16.458 -2.073 20.538 1.00 52.91 184 PRO A C 1
ATOM 1357 O O . PRO A 1 184 ? 15.716 -2.253 19.570 1.00 52.91 184 PRO A O 1
ATOM 1360 N N . ALA A 1 185 ? 15.992 -1.582 21.691 1.00 50.16 185 ALA A N 1
ATOM 1361 C CA . ALA A 1 185 ? 14.563 -1.386 21.948 1.00 50.16 185 ALA A CA 1
ATOM 1362 C C . ALA A 1 185 ? 13.972 -0.171 21.198 1.00 50.16 185 ALA A C 1
ATOM 1364 O O . ALA A 1 185 ? 12.844 -0.256 20.711 1.00 50.16 185 ALA A O 1
ATOM 1365 N N . MET A 1 186 ? 14.738 0.921 21.039 1.00 46.53 186 MET A N 1
ATOM 1366 C CA . MET A 1 186 ? 14.307 2.141 20.324 1.00 46.53 186 MET A CA 1
ATOM 1367 C C . MET A 1 186 ? 14.211 1.951 18.807 1.00 46.53 186 MET A C 1
ATOM 1369 O O . MET A 1 186 ? 13.288 2.434 18.148 1.00 46.53 186 MET A O 1
ATOM 1373 N N . LEU A 1 187 ? 15.189 1.254 18.226 1.00 49.28 187 LEU A N 1
ATOM 1374 C CA . LEU A 1 187 ? 15.275 1.062 16.780 1.00 49.28 187 LEU A CA 1
ATOM 1375 C C . LEU A 1 187 ? 14.250 0.027 16.305 1.00 49.28 187 LEU A C 1
ATOM 1377 O O . LEU A 1 187 ? 13.613 0.214 15.266 1.00 49.28 187 LEU A O 1
ATOM 1381 N N . GLY A 1 188 ? 14.008 -1.013 17.109 1.00 51.97 188 GLY A N 1
ATOM 1382 C CA . GLY A 1 188 ? 13.111 -2.109 16.759 1.00 51.97 188 GLY A CA 1
ATOM 1383 C C . GLY A 1 188 ? 11.680 -1.673 16.430 1.00 51.97 188 GLY A C 1
ATOM 1384 O O . GLY A 1 188 ? 11.087 -2.222 15.504 1.00 51.97 188 GLY A O 1
ATOM 1385 N N . THR A 1 189 ? 11.111 -0.679 17.121 1.00 55.06 189 THR A N 1
ATOM 1386 C CA . THR A 1 189 ? 9.714 -0.258 16.881 1.00 55.06 189 THR A CA 1
ATOM 1387 C C . THR A 1 189 ? 9.581 0.692 15.690 1.00 55.06 189 THR A C 1
ATOM 1389 O O . THR A 1 189 ? 8.627 0.582 14.916 1.00 55.06 189 THR A O 1
ATOM 1392 N N . ARG A 1 190 ? 10.547 1.603 15.500 1.00 55.72 190 ARG A N 1
ATOM 1393 C CA . ARG A 1 190 ? 10.517 2.621 14.437 1.00 55.72 190 ARG A CA 1
ATOM 1394 C C . ARG A 1 190 ? 10.834 2.025 13.069 1.00 55.72 190 ARG A C 1
ATOM 1396 O O . ARG A 1 190 ? 10.194 2.374 12.080 1.00 55.72 190 ARG A O 1
ATOM 1403 N N . ILE A 1 191 ? 11.785 1.096 13.026 1.00 61.66 191 ILE A N 1
ATOM 1404 C CA . ILE A 1 191 ? 12.287 0.472 11.796 1.00 61.66 191 ILE A CA 1
ATOM 1405 C C . ILE A 1 191 ? 11.249 -0.478 11.182 1.00 61.66 191 ILE A C 1
ATOM 1407 O O . ILE A 1 191 ? 11.129 -0.565 9.963 1.00 61.66 191 ILE A O 1
ATOM 1411 N N . ARG A 1 192 ? 10.420 -1.125 12.006 1.00 70.94 192 ARG A N 1
ATOM 1412 C CA . ARG A 1 192 ? 9.435 -2.140 11.594 1.00 70.94 192 ARG A CA 1
ATOM 1413 C C . ARG A 1 192 ? 8.462 -1.698 10.497 1.00 70.94 192 ARG A C 1
ATOM 1415 O O . ARG A 1 192 ? 8.098 -2.517 9.656 1.00 70.94 192 ARG A O 1
ATOM 1422 N N . GLY A 1 193 ? 8.015 -0.442 10.507 1.00 76.44 193 GLY A N 1
ATOM 1423 C CA . GLY A 1 193 ? 7.108 0.092 9.483 1.00 76.44 193 GLY A CA 1
ATOM 1424 C C . GLY A 1 193 ? 7.816 0.520 8.193 1.00 76.44 193 GLY A C 1
ATOM 1425 O O . GLY A 1 193 ? 7.204 0.521 7.129 1.00 76.44 193 GLY A O 1
ATOM 1426 N N . TYR A 1 194 ? 9.098 0.882 8.267 1.00 81.56 194 TYR A N 1
ATOM 1427 C CA . TYR A 1 194 ? 9.914 1.185 7.086 1.00 81.56 194 TYR A CA 1
ATOM 1428 C C . TYR A 1 194 ? 10.381 -0.090 6.395 1.00 81.56 194 TYR A C 1
ATOM 1430 O O . TYR A 1 194 ? 10.258 -0.193 5.181 1.00 81.56 194 TYR A O 1
ATOM 1438 N N . VAL A 1 195 ? 10.807 -1.085 7.172 1.00 84.62 195 VAL A N 1
ATOM 1439 C CA . VAL A 1 195 ? 11.238 -2.393 6.670 1.00 84.62 195 VAL A CA 1
ATOM 1440 C C . VAL A 1 195 ? 10.135 -3.070 5.865 1.00 84.62 195 VAL A C 1
ATOM 1442 O O . VAL A 1 195 ? 10.392 -3.487 4.742 1.00 84.62 195 VAL A O 1
ATOM 1445 N N . LEU A 1 196 ? 8.894 -3.095 6.369 1.00 84.44 196 LEU A N 1
ATOM 1446 C CA . LEU A 1 196 ? 7.754 -3.631 5.610 1.00 84.44 196 LEU A CA 1
ATOM 1447 C C . LEU A 1 196 ? 7.578 -2.929 4.259 1.00 84.44 196 LEU A C 1
ATOM 1449 O O . LEU A 1 196 ? 7.360 -3.589 3.253 1.00 84.44 196 LEU A O 1
ATOM 1453 N N . SER A 1 197 ? 7.697 -1.601 4.227 1.00 88.25 197 SER A N 1
ATOM 1454 C CA . SER A 1 197 ? 7.551 -0.836 2.988 1.00 88.25 197 SER A CA 1
ATOM 1455 C C . SER A 1 197 ? 8.694 -1.054 2.006 1.00 88.25 197 SER A C 1
ATOM 1457 O O . SER A 1 197 ? 8.448 -1.084 0.808 1.00 88.25 197 SER A O 1
ATOM 1459 N N . VAL A 1 198 ? 9.926 -1.217 2.493 1.00 89.62 198 VAL A N 1
ATOM 1460 C CA . VAL A 1 198 ? 11.071 -1.554 1.639 1.00 89.62 198 VAL A CA 1
ATOM 1461 C C . VAL A 1 198 ? 10.863 -2.939 1.030 1.00 89.62 198 VAL A C 1
ATOM 1463 O O . VAL A 1 198 ? 10.931 -3.070 -0.186 1.00 89.62 198 VAL A O 1
ATOM 1466 N N . PHE A 1 199 ? 10.512 -3.945 1.840 1.00 90.94 199 PHE A N 1
ATOM 1467 C CA . PHE A 1 199 ? 10.237 -5.298 1.343 1.00 90.94 199 PHE A CA 1
ATOM 1468 C C . PHE A 1 199 ? 9.056 -5.351 0.369 1.00 90.94 199 PHE A C 1
ATOM 1470 O O . PHE A 1 199 ? 9.136 -6.057 -0.632 1.00 90.94 199 PHE A O 1
ATOM 1477 N N . ALA A 1 200 ? 7.997 -4.573 0.611 1.00 91.56 200 ALA A N 1
ATOM 1478 C CA . ALA A 1 200 ? 6.843 -4.473 -0.286 1.00 91.56 200 ALA A CA 1
ATOM 1479 C C . ALA A 1 200 ? 7.223 -4.006 -1.699 1.00 91.56 200 ALA A C 1
ATOM 1481 O O . ALA A 1 200 ? 6.619 -4.424 -2.687 1.00 91.56 200 ALA A O 1
ATOM 1482 N N . LEU A 1 201 ? 8.242 -3.149 -1.786 1.00 91.44 201 LEU A N 1
ATOM 1483 C CA . LEU A 1 201 ? 8.717 -2.571 -3.033 1.00 91.44 201 LEU A CA 1
ATOM 1484 C C . LEU A 1 201 ? 9.754 -3.437 -3.762 1.00 91.44 201 LEU A C 1
ATOM 1486 O O . LEU A 1 201 ? 9.981 -3.200 -4.944 1.00 91.44 201 LEU A O 1
ATOM 1490 N N . VAL A 1 202 ? 10.371 -4.432 -3.110 1.00 92.50 202 VAL A N 1
ATOM 1491 C CA . VAL A 1 202 ? 11.416 -5.274 -3.728 1.00 92.50 202 VAL A CA 1
ATOM 1492 C C . VAL A 1 202 ? 10.934 -5.943 -5.024 1.00 92.50 202 VAL A C 1
ATO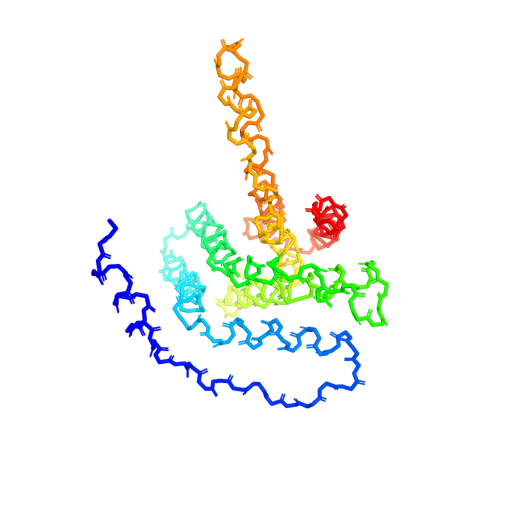M 1494 O O . VAL A 1 202 ? 11.627 -5.809 -6.029 1.00 92.50 202 VAL A O 1
ATOM 1497 N N . PRO A 1 203 ? 9.760 -6.603 -5.081 1.00 91.06 203 PRO A N 1
ATOM 1498 C CA . PRO A 1 203 ? 9.306 -7.235 -6.320 1.00 91.06 203 PRO A CA 1
ATOM 1499 C C . PRO A 1 203 ? 9.037 -6.225 -7.438 1.00 91.06 203 PRO A C 1
ATOM 1501 O O . PRO A 1 203 ? 9.351 -6.490 -8.593 1.00 91.06 203 PRO A O 1
ATOM 1504 N N . LEU A 1 204 ? 8.501 -5.049 -7.094 1.00 89.12 204 LEU A N 1
ATOM 1505 C CA . LEU A 1 204 ? 8.287 -3.964 -8.052 1.00 89.12 204 LEU A CA 1
ATOM 1506 C C . LEU A 1 204 ? 9.623 -3.465 -8.608 1.00 89.12 204 LEU A C 1
ATOM 1508 O O . LEU A 1 204 ? 9.776 -3.319 -9.817 1.00 89.12 204 LEU A O 1
ATOM 1512 N N . ALA A 1 205 ? 10.607 -3.278 -7.730 1.00 89.25 205 ALA A N 1
ATOM 1513 C CA . ALA A 1 205 ? 11.949 -2.874 -8.104 1.00 89.25 205 ALA A CA 1
ATOM 1514 C C . ALA A 1 205 ? 12.628 -3.890 -9.035 1.00 89.25 205 ALA A C 1
ATOM 1516 O O . ALA A 1 205 ? 13.166 -3.514 -10.073 1.00 89.25 205 ALA A O 1
ATOM 1517 N N . LEU A 1 206 ? 12.574 -5.180 -8.700 1.00 90.00 206 LEU A N 1
ATOM 1518 C CA . LEU A 1 206 ? 13.142 -6.235 -9.541 1.00 90.00 206 LEU A CA 1
ATOM 1519 C C . LEU A 1 206 ? 12.405 -6.340 -10.886 1.00 90.00 206 LEU A C 1
ATOM 1521 O O . LEU A 1 206 ? 13.048 -6.522 -11.916 1.00 90.00 206 LEU A O 1
ATOM 1525 N N . GLY A 1 207 ? 11.080 -6.158 -10.895 1.00 87.69 207 GLY A N 1
ATOM 1526 C CA . GLY A 1 207 ? 10.274 -6.157 -12.119 1.00 87.69 207 GLY A CA 1
ATOM 1527 C C . GLY A 1 207 ? 10.652 -5.028 -13.069 1.00 87.69 207 GLY A C 1
ATOM 1528 O O . GLY A 1 207 ? 10.715 -5.246 -14.276 1.00 87.69 207 GLY A O 1
ATOM 1529 N N . MET A 1 208 ? 10.977 -3.854 -12.525 1.00 85.50 208 MET A N 1
ATOM 1530 C CA . MET A 1 208 ? 11.495 -2.731 -13.305 1.00 85.50 208 MET A CA 1
ATOM 1531 C C . MET A 1 208 ? 12.961 -2.925 -13.718 1.00 85.50 208 MET A C 1
ATOM 1533 O O . MET A 1 208 ? 13.342 -2.554 -14.820 1.00 85.50 208 MET A O 1
ATOM 1537 N N . LEU A 1 209 ? 13.803 -3.514 -12.868 1.00 86.81 209 LEU A N 1
ATOM 1538 C CA . LEU A 1 209 ? 15.225 -3.688 -13.176 1.00 86.81 209 LEU A CA 1
ATOM 1539 C C . LEU A 1 209 ? 15.461 -4.714 -14.294 1.00 86.81 209 LEU A C 1
ATOM 1541 O O . LEU A 1 209 ? 16.292 -4.486 -15.167 1.00 86.81 209 LEU A O 1
ATOM 1545 N N . PHE A 1 210 ? 14.735 -5.833 -14.264 1.00 86.31 210 PHE A N 1
ATOM 1546 C CA . PHE A 1 210 ? 14.893 -6.926 -15.229 1.00 86.31 210 PHE A CA 1
ATOM 1547 C C . PHE A 1 210 ? 13.898 -6.874 -16.392 1.00 86.31 210 PHE A C 1
ATOM 1549 O O . PHE A 1 210 ? 13.963 -7.720 -17.278 1.00 86.31 210 PHE A O 1
ATOM 1556 N N . ASN A 1 211 ? 12.954 -5.927 -16.371 1.00 84.69 211 ASN A N 1
ATOM 1557 C CA . ASN A 1 211 ? 11.846 -5.832 -17.327 1.00 84.69 211 ASN A CA 1
ATOM 1558 C C . ASN A 1 211 ? 11.071 -7.158 -17.524 1.00 84.69 211 ASN A C 1
ATOM 1560 O O . ASN A 1 211 ? 10.517 -7.430 -18.587 1.00 84.69 211 ASN A O 1
ATOM 1564 N N . ALA A 1 212 ? 11.022 -7.989 -16.477 1.00 87.06 212 ALA A N 1
ATOM 1565 C CA . ALA A 1 212 ? 10.365 -9.298 -16.466 1.00 87.06 212 ALA A CA 1
ATOM 1566 C C . ALA A 1 212 ? 9.323 -9.392 -15.328 1.00 87.06 212 ALA A C 1
ATOM 1568 O O . ALA A 1 212 ? 9.439 -10.242 -14.439 1.00 87.06 212 ALA A O 1
ATOM 1569 N N . PRO A 1 213 ? 8.304 -8.505 -15.301 1.00 85.81 213 PRO A N 1
ATOM 1570 C CA . PRO A 1 213 ? 7.318 -8.463 -14.217 1.00 85.81 213 PRO A CA 1
ATOM 1571 C C . PRO A 1 213 ? 6.468 -9.739 -14.108 1.00 85.81 213 PRO A C 1
ATOM 1573 O O . PRO A 1 213 ? 5.972 -10.051 -13.028 1.00 85.81 213 PRO A O 1
ATOM 1576 N N . GLU A 1 214 ? 6.331 -10.510 -15.187 1.00 89.31 214 GLU A N 1
ATOM 1577 C CA . GLU A 1 214 ? 5.565 -11.763 -15.226 1.00 89.31 214 GLU A CA 1
ATOM 1578 C C . GLU A 1 214 ? 6.100 -12.839 -14.268 1.00 89.31 214 GLU A C 1
ATOM 1580 O O . GLU A 1 214 ? 5.323 -13.480 -13.561 1.00 89.31 214 GLU A O 1
ATOM 1585 N N . LEU A 1 215 ? 7.428 -12.976 -14.168 1.00 90.00 215 LEU A N 1
ATOM 1586 C CA . LEU A 1 215 ? 8.089 -13.939 -13.280 1.00 90.00 215 LEU A CA 1
ATOM 1587 C C . LEU A 1 215 ? 7.895 -13.569 -11.805 1.00 90.00 215 LEU A C 1
ATOM 1589 O O . LEU A 1 215 ? 7.963 -14.418 -10.917 1.00 90.00 215 LEU A O 1
ATOM 1593 N N . LEU A 1 216 ? 7.648 -12.285 -11.545 1.00 91.31 216 LEU A N 1
ATOM 1594 C CA . LEU A 1 216 ? 7.534 -11.716 -10.210 1.00 91.31 216 LEU A CA 1
ATOM 1595 C C . LEU A 1 216 ? 6.087 -11.528 -9.765 1.00 91.31 216 LEU A C 1
ATOM 1597 O O . LEU A 1 216 ? 5.873 -11.197 -8.604 1.00 91.31 216 LEU A O 1
ATOM 1601 N N . LEU A 1 217 ? 5.098 -11.782 -10.623 1.00 91.12 217 LEU A N 1
ATOM 1602 C CA . LEU A 1 217 ? 3.689 -11.544 -10.314 1.00 91.12 217 LEU A CA 1
ATOM 1603 C C . LEU A 1 217 ? 3.230 -12.367 -9.103 1.00 91.12 217 LEU A C 1
ATOM 1605 O O . LEU A 1 217 ? 2.787 -11.803 -8.102 1.00 91.12 217 LEU A O 1
ATOM 1609 N N . MET A 1 218 ? 3.400 -13.691 -9.154 1.00 93.75 218 MET A N 1
ATOM 1610 C CA . MET A 1 218 ? 3.045 -14.575 -8.038 1.00 93.75 218 MET A CA 1
ATOM 1611 C C . MET A 1 218 ? 3.846 -14.257 -6.760 1.00 93.75 218 MET A C 1
ATOM 1613 O O . MET A 1 218 ? 3.220 -14.020 -5.722 1.00 93.75 218 MET A O 1
ATOM 1617 N N . PRO A 1 219 ? 5.192 -14.156 -6.799 1.00 92.50 219 PRO A N 1
ATOM 1618 C CA . PRO A 1 219 ? 5.981 -13.741 -5.639 1.00 92.50 219 PRO A CA 1
ATOM 1619 C C . PRO A 1 219 ? 5.559 -12.389 -5.052 1.00 92.50 219 PRO A C 1
ATOM 1621 O O . PRO A 1 219 ? 5.478 -12.254 -3.832 1.00 92.50 219 PRO A O 1
ATOM 1624 N N . ALA A 1 220 ? 5.263 -11.393 -5.893 1.00 91.75 220 ALA A N 1
ATOM 1625 C CA . ALA A 1 220 ? 4.863 -10.059 -5.457 1.00 91.75 220 ALA A CA 1
ATOM 1626 C C . ALA A 1 220 ? 3.525 -10.080 -4.725 1.00 91.75 220 ALA A C 1
ATOM 1628 O O . ALA A 1 220 ? 3.403 -9.460 -3.666 1.00 91.75 220 ALA A O 1
ATOM 1629 N N . VAL A 1 221 ? 2.539 -10.798 -5.267 1.00 94.06 221 VAL A N 1
ATOM 1630 C CA . VAL A 1 221 ? 1.215 -10.936 -4.653 1.00 94.06 221 VAL A CA 1
ATOM 1631 C C . VAL A 1 221 ? 1.325 -11.666 -3.318 1.00 94.06 221 VAL A C 1
ATOM 1633 O O . VAL A 1 221 ? 0.832 -11.158 -2.312 1.00 94.06 221 VAL A O 1
ATOM 1636 N N . VAL A 1 222 ? 2.022 -12.806 -3.279 1.00 95.12 222 VAL A N 1
ATOM 1637 C CA . VAL A 1 222 ? 2.185 -13.601 -2.051 1.00 95.12 222 VAL A CA 1
ATOM 1638 C C . VAL A 1 222 ? 2.937 -12.809 -0.983 1.00 95.12 222 VAL A C 1
ATOM 1640 O O . VAL A 1 222 ? 2.453 -12.699 0.144 1.00 95.12 222 VAL A O 1
ATOM 1643 N N . LEU A 1 223 ? 4.077 -12.201 -1.325 1.00 93.50 223 LEU A N 1
ATOM 1644 C CA . LEU A 1 223 ? 4.858 -11.402 -0.381 1.00 93.50 223 LEU A CA 1
ATOM 1645 C C . LEU A 1 223 ? 4.024 -10.251 0.183 1.00 93.50 223 LEU A C 1
ATOM 1647 O O . LEU A 1 223 ? 3.949 -10.087 1.398 1.00 93.50 223 LEU A O 1
ATOM 1651 N N . ASN A 1 224 ? 3.369 -9.466 -0.674 1.00 92.69 224 ASN A N 1
ATOM 1652 C CA . ASN A 1 224 ? 2.599 -8.316 -0.212 1.00 92.69 224 ASN A CA 1
ATOM 1653 C C . ASN A 1 224 ? 1.340 -8.713 0.564 1.00 92.69 224 ASN A C 1
ATOM 1655 O O . ASN A 1 224 ? 0.987 -8.017 1.515 1.00 92.69 224 ASN A O 1
ATOM 1659 N N . ALA A 1 225 ? 0.712 -9.847 0.241 1.00 93.19 225 ALA A N 1
ATOM 1660 C CA . ALA A 1 225 ? -0.366 -10.412 1.046 1.00 93.19 225 ALA A CA 1
ATOM 1661 C C . ALA A 1 225 ? 0.130 -10.816 2.444 1.00 93.19 225 ALA A C 1
ATOM 1663 O O . ALA A 1 225 ? -0.506 -10.483 3.444 1.00 93.19 225 ALA A O 1
ATOM 1664 N N . VAL A 1 226 ? 1.298 -11.459 2.541 1.00 92.38 226 VAL A N 1
ATOM 1665 C CA . VAL A 1 226 ? 1.915 -11.815 3.829 1.00 92.38 226 VAL A CA 1
ATOM 1666 C C . VAL A 1 226 ? 2.278 -10.561 4.628 1.00 92.38 226 VAL A C 1
ATOM 1668 O O . VAL A 1 226 ? 1.932 -10.464 5.805 1.00 92.38 226 VAL A O 1
ATOM 1671 N N . LEU A 1 227 ? 2.911 -9.564 4.002 1.00 89.50 227 LEU A N 1
ATOM 1672 C CA . LEU A 1 227 ? 3.243 -8.287 4.648 1.00 89.50 227 LEU A CA 1
ATOM 1673 C C . LEU A 1 227 ? 1.987 -7.547 5.123 1.00 89.50 227 LEU A C 1
ATOM 1675 O O . LEU A 1 227 ? 2.007 -6.938 6.195 1.00 89.50 227 LEU A O 1
ATOM 1679 N N . LEU A 1 228 ? 0.893 -7.633 4.363 1.00 89.50 228 LEU A N 1
ATOM 1680 C CA . LEU A 1 228 ? -0.406 -7.094 4.742 1.00 89.50 228 LEU A CA 1
ATOM 1681 C C . LEU A 1 228 ? -0.955 -7.792 5.983 1.00 89.50 228 LEU A C 1
ATOM 1683 O O . LEU A 1 228 ? -1.258 -7.116 6.965 1.00 89.50 228 LEU A O 1
ATOM 1687 N N . VAL A 1 229 ? -1.012 -9.126 5.983 1.00 89.38 229 VAL A N 1
ATOM 1688 C CA . VAL A 1 229 ? -1.461 -9.916 7.140 1.00 89.38 229 VAL A CA 1
ATOM 1689 C C . VAL A 1 229 ? -0.608 -9.614 8.371 1.00 89.38 229 VAL A C 1
ATOM 1691 O O . VAL A 1 229 ? -1.158 -9.366 9.444 1.00 89.38 229 VAL A O 1
ATOM 1694 N N . ILE A 1 230 ? 0.719 -9.551 8.233 1.00 86.00 230 ILE A N 1
ATOM 1695 C CA . ILE A 1 230 ? 1.629 -9.150 9.318 1.00 86.00 230 ILE A CA 1
ATOM 1696 C C . ILE A 1 230 ? 1.302 -7.731 9.799 1.00 86.00 230 ILE A C 1
ATOM 1698 O O . ILE A 1 230 ? 1.235 -7.491 11.005 1.00 86.00 230 ILE A O 1
ATOM 1702 N N . GLY A 1 231 ? 1.077 -6.785 8.887 1.00 81.75 231 GLY A N 1
ATOM 1703 C CA . GLY A 1 231 ? 0.713 -5.410 9.226 1.00 81.75 231 GLY A CA 1
ATOM 1704 C C . GLY A 1 231 ? -0.602 -5.311 9.998 1.00 81.75 231 GLY A C 1
ATOM 1705 O O . GLY A 1 231 ? -0.660 -4.584 10.984 1.00 81.75 231 GLY A O 1
ATOM 1706 N N . VAL A 1 232 ? -1.625 -6.074 9.604 1.00 82.88 232 VAL A N 1
ATOM 1707 C CA . VAL A 1 232 ? -2.939 -6.099 10.273 1.00 82.88 232 VAL A CA 1
ATOM 1708 C C . VAL A 1 232 ? -2.875 -6.794 11.636 1.00 82.88 232 VAL A C 1
ATOM 1710 O O . VAL A 1 232 ? -3.497 -6.341 12.596 1.00 82.88 232 VAL A O 1
ATOM 1713 N N . THR A 1 233 ? -2.144 -7.905 11.737 1.00 80.81 233 THR A N 1
ATOM 1714 C CA . THR A 1 233 ? -2.118 -8.750 12.945 1.00 80.81 233 THR A CA 1
ATOM 1715 C C . THR A 1 233 ? -1.182 -8.223 14.026 1.00 80.81 233 THR A C 1
ATOM 1717 O O . THR A 1 233 ? -1.491 -8.369 15.205 1.00 80.81 233 THR A O 1
ATOM 1720 N N . THR A 1 234 ? -0.071 -7.590 13.638 1.00 70.38 234 THR A N 1
ATOM 1721 C CA . THR A 1 234 ? 0.955 -7.076 14.565 1.00 70.38 234 THR A CA 1
ATOM 1722 C C . THR A 1 234 ? 0.863 -5.572 14.814 1.00 70.38 234 THR A C 1
ATOM 1724 O O . THR A 1 234 ? 1.714 -5.008 15.502 1.00 70.38 234 THR A O 1
ATOM 1727 N N . ALA A 1 235 ? -0.128 -4.888 14.234 1.00 62.72 235 ALA A N 1
ATOM 1728 C CA . ALA A 1 235 ? -0.441 -3.521 14.623 1.00 62.72 235 ALA A CA 1
ATOM 1729 C C . ALA A 1 235 ? -1.080 -3.547 16.016 1.00 62.72 235 ALA A C 1
ATOM 1731 O O . ALA A 1 235 ? -2.248 -3.904 16.172 1.00 62.72 235 ALA A O 1
ATOM 1732 N N . ASP A 1 236 ? -0.292 -3.166 17.019 1.00 55.56 236 ASP A N 1
ATOM 1733 C CA . ASP A 1 236 ? -0.718 -3.065 18.411 1.00 55.56 236 ASP A CA 1
ATOM 1734 C C . ASP A 1 236 ? -1.733 -1.919 18.586 1.00 55.56 236 ASP A C 1
ATOM 1736 O O . ASP A 1 236 ? -1.395 -0.803 18.990 1.00 55.56 236 ASP A O 1
ATOM 1740 N N . ARG A 1 237 ? -3.001 -2.185 18.263 1.00 53.50 237 ARG A N 1
ATOM 1741 C CA . ARG A 1 237 ? -4.135 -1.424 18.796 1.00 53.50 237 ARG A CA 1
ATOM 1742 C C . ARG A 1 237 ? -4.622 -2.071 20.102 1.00 53.50 237 ARG A C 1
ATOM 1744 O O . ARG A 1 237 ? -4.624 -3.303 20.161 1.00 53.50 237 ARG A O 1
ATOM 1751 N N . PRO A 1 238 ? -5.043 -1.282 21.108 1.00 41.41 238 PRO A N 1
ATOM 1752 C CA . PRO A 1 238 ? -5.870 -1.804 22.200 1.00 41.41 238 PRO A CA 1
ATOM 1753 C C . PRO A 1 238 ? -7.188 -2.412 21.674 1.00 41.41 238 PRO A C 1
ATOM 1755 O O . PRO A 1 238 ? -7.659 -1.965 20.602 1.00 41.41 238 PRO A O 1
#

Radius of gyration: 20.05 Å; chains: 1; bounding box: 49×48×56 Å

Secondary structure (DSSP, 8-state):
--HHHHHHHHH----------S---SSHHHHHHHHHHHHHHT-HHHHHHHHHHHHHHHHHHHGGGG--HHHHHHHHHHHHHHHHHHHTHHHHHHTT-HHHHHTSSS-HHHHHHHHHHHHHHHHHHHHHHHHHHHHHTTSS-TTHHHHHHHHHHHHHHHHHHHHTPPPP-HHHHHHHHHTT--HHHHHHHHHHHHHHHHHHHHHHHHHHHHS-HHHHHHHHHHHHHHHHHHHHHS----

Foldseek 3Di:
DDVVVVCVVVVCPPPQPPDQDDDDDPALLSVLLSVLVSLLVRCVVLVVQLVVLLVVLVVLVVCVVVVDLPVSLVSNLVSLLRSLQSSLVSLLVVLVCVVVVVVHPDDPLSNLVSSLVVQLVSQLVSQLVSQVVCVVSVNADNLLSLLSSLLSLLSSLLSLLQNLQDDPPVVVQVVCVVVVNNPPPVCVSNVLSVVSSVQLCVLSSVCSVVSPNVVSNVVNNVSSVVSNVCSSVVRDRD

Sequence (238 aa):
MDTGELSASLSSGGKRSRVRLPGTPRTAAGALFHAEATVLARQPARLWRWGLGFAAVPLTGLIQTFDSPVILLPVLLAAAIFSSTAAAGPLWQLRLAPSLDALLPISKQASRWVHVALPVLLMALWTTAGAGFFVLAGGFRPELLVVGAAAGGGLGAGMLRRAFRQPEDLTKLVYLMQLGRSGPAMLGTRIRGYVLSVFALVPLALGMLFNAPELLLMPAVVLNAVLLVIGVTTADRP

pLDDT: mean 77.27, std 13.5, range [41.41, 95.12]